Protein AF-A0A955WCA2-F1 (afdb_monomer)

Nearest PDB structures (foldseek):
  5ccx-assembly1_A-2  TM=3.805E-01  e=1.964E+00  Homo sapiens
  3qb8-assembly2_B  TM=2.287E-01  e=2.511E+00  Paramecium bursaria Chlorella virus 1

Foldseek 3Di:
DKDKDAAPLDPQVRQLLVLLQVQLLVCLVPQQACLNDPVSVVVSSQVSLQVQVCVVPNNVPTDGWDADPQWTWDDHPRAIATFGEDEEEDADLVCCLPVVQVQQVVRQVPTDDDPRHWRKYKYKYWYFDDDDPVSNVVSQVVHPFNIKIWDFDDPPNPSSSNNNGPRTRTIMMTMHTDDDD

Sequence (181 aa):
MHGLRCSPEIPGFTRLLDEWVVGLTRYHQEPAGVFADASLFERSFVEATTRVRAFAWGAGEVQPTQVLDQRTTFELQGYDYSVALRRLTVSSAAALATEGEACMLEAAQATVDAPEHLRVGVVLVSVRAPGVARDYRDQTRQLASTGAAWSFPSAEEGPEYGYSGEGYLGGILLARRLLPT

Mean predicted aligned error: 4.41 Å

Secondary structure (DSSP, 8-state):
-EEEEE-TTSTTHHHHHHHHHHHGGGGTT-TT-TTT-HHHHHHHHHHHHHHHHHHHH-TTT-PPP--BTTEEEEEETTEEEEEEEEEEEESSHHHHHHHHHHHHHHHHHTS---TT-EEEEEEEEEEESSS-HHHHHHHHHHS--SEEEEE---TTS-GGGGGG-TTEEEEEEEEEEPPP-

Solvent-accessible surface area (backbone atoms only — not comparable to full-atom values): 9502 Å² total; per-residue (Å²): 83,75,51,74,48,67,38,88,89,46,72,58,46,58,58,36,44,50,39,32,60,65,51,47,67,77,36,27,79,40,88,54,8,38,43,63,33,68,68,49,38,53,48,47,50,36,50,15,49,33,50,52,37,19,71,76,70,37,69,92,75,52,73,75,57,61,75,57,95,51,28,35,66,51,65,41,92,93,40,48,33,18,30,9,53,40,76,46,78,35,63,45,45,68,49,44,62,58,54,48,54,55,48,24,52,56,15,24,68,64,21,65,93,51,88,91,37,48,32,27,3,32,29,47,32,23,31,33,55,75,76,59,68,66,53,44,51,56,42,61,72,68,48,94,54,39,26,37,24,38,41,24,71,52,91,84,61,54,79,70,53,36,23,28,20,90,67,35,50,19,34,34,44,40,28,23,67,60,76,88,128

Radius of gyration: 15.43 Å; Cα contacts (8 Å, |Δi|>4): 392; chains: 1; bounding box: 38×38×38 Å

pLDDT: mean 89.68, std 9.13, range [50.94, 98.44]

Structure (mmCIF, N/CA/C/O backbone):
data_AF-A0A955WCA2-F1
#
_entry.id   AF-A0A955WCA2-F1
#
loop_
_atom_site.group_PDB
_atom_site.id
_atom_site.type_symbol
_atom_site.label_atom_id
_atom_site.label_alt_id
_atom_site.label_comp_id
_atom_site.label_asym_id
_atom_site.label_entity_id
_atom_site.label_seq_id
_atom_site.pdbx_PDB_ins_code
_atom_site.Cartn_x
_atom_site.Cartn_y
_atom_site.Cartn_z
_atom_site.occupancy
_atom_site.B_iso_or_equiv
_atom_site.auth_seq_id
_atom_site.auth_comp_id
_atom_site.auth_asym_id
_atom_site.auth_atom_id
_atom_site.pdbx_PDB_model_num
ATOM 1 N N . MET A 1 1 ? 16.079 -4.458 -3.126 1.00 85.81 1 MET A N 1
ATOM 2 C CA . MET A 1 1 ? 16.045 -3.192 -2.335 1.00 85.81 1 MET A CA 1
ATOM 3 C C . MET A 1 1 ? 14.710 -3.047 -1.618 1.00 85.81 1 MET A C 1
ATOM 5 O O . MET A 1 1 ? 13.695 -2.767 -2.248 1.00 85.81 1 MET A O 1
ATOM 9 N N . HIS A 1 2 ? 14.739 -3.143 -0.291 1.00 90.62 2 HIS A N 1
ATOM 10 C CA . HIS A 1 2 ? 13.570 -2.945 0.566 1.00 90.62 2 HIS A CA 1
ATOM 11 C C . HIS A 1 2 ? 13.745 -1.731 1.472 1.00 90.62 2 HIS A C 1
ATOM 13 O O . HIS A 1 2 ? 14.867 -1.273 1.712 1.00 90.62 2 HIS A O 1
ATOM 19 N N . GLY A 1 3 ? 12.643 -1.210 1.989 1.00 91.38 3 GLY A N 1
ATOM 20 C CA . GLY A 1 3 ? 12.691 -0.261 3.087 1.00 91.38 3 GLY A CA 1
ATOM 21 C C . GLY A 1 3 ? 11.314 0.185 3.533 1.00 91.38 3 GLY A C 1
ATOM 22 O O . GLY A 1 3 ? 10.312 -0.042 2.858 1.00 91.38 3 GLY A O 1
ATOM 23 N N . LEU A 1 4 ? 11.293 0.811 4.702 1.00 94.38 4 LEU A N 1
ATOM 24 C CA . LEU A 1 4 ? 10.091 1.328 5.329 1.00 94.38 4 LEU A CA 1
ATOM 25 C C . LEU A 1 4 ? 10.384 2.655 6.027 1.00 94.38 4 LEU A C 1
ATOM 27 O O . LEU A 1 4 ? 11.524 2.958 6.385 1.00 94.38 4 LEU A O 1
ATOM 31 N N . ARG A 1 5 ? 9.335 3.447 6.212 1.00 93.06 5 ARG A N 1
ATOM 32 C CA . ARG A 1 5 ? 9.310 4.700 6.964 1.00 93.06 5 ARG A CA 1
ATOM 33 C C . ARG A 1 5 ? 7.963 4.791 7.661 1.00 93.06 5 ARG A C 1
ATOM 35 O O . ARG A 1 5 ? 6.940 4.641 7.006 1.00 93.06 5 ARG A O 1
ATOM 42 N N . CYS A 1 6 ? 7.945 5.082 8.954 1.00 85.44 6 CYS A N 1
ATOM 43 C CA . CYS A 1 6 ? 6.702 5.310 9.690 1.00 85.44 6 CYS A CA 1
ATOM 44 C C . CYS A 1 6 ? 6.783 6.577 10.528 1.00 85.44 6 CYS A C 1
ATOM 46 O O . CYS A 1 6 ? 7.850 6.935 11.023 1.00 85.44 6 CYS A O 1
ATOM 48 N N . SER A 1 7 ? 5.636 7.229 10.676 1.00 83.00 7 SER A N 1
ATOM 49 C CA . SER A 1 7 ? 5.388 8.296 11.635 1.00 83.00 7 SER A CA 1
ATOM 50 C C . SER A 1 7 ? 4.770 7.703 12.907 1.00 83.00 7 SER A C 1
ATOM 52 O O . SER A 1 7 ? 3.976 6.762 12.806 1.00 83.00 7 SER A O 1
ATOM 54 N N . PRO A 1 8 ? 5.055 8.263 14.098 1.00 82.62 8 PRO A N 1
ATOM 55 C CA . PRO A 1 8 ? 4.326 7.918 15.322 1.00 82.62 8 PRO A CA 1
ATOM 56 C C . PRO A 1 8 ? 2.813 8.198 15.231 1.00 82.62 8 PRO A C 1
ATOM 58 O O . PRO A 1 8 ? 2.054 7.729 16.072 1.00 82.62 8 PRO A O 1
ATOM 61 N N . GLU A 1 9 ? 2.354 8.924 14.207 1.00 86.25 9 GLU A N 1
ATOM 62 C CA . GLU A 1 9 ? 0.938 9.217 13.967 1.00 86.25 9 GLU A CA 1
ATOM 63 C C . GLU A 1 9 ? 0.079 7.990 13.629 1.00 86.25 9 GLU A C 1
ATOM 65 O O . GLU A 1 9 ? -1.142 8.092 13.712 1.00 86.25 9 GLU A O 1
ATOM 70 N N . ILE A 1 10 ? 0.653 6.843 13.249 1.00 88.06 10 ILE A N 1
ATOM 71 C CA . ILE A 1 10 ? -0.122 5.614 13.011 1.00 88.06 10 ILE A CA 1
ATOM 72 C C . ILE A 1 10 ? 0.438 4.457 13.858 1.00 88.06 10 ILE A C 1
ATOM 74 O O . ILE A 1 10 ? 1.319 3.724 13.396 1.00 88.06 10 ILE A O 1
ATOM 78 N N . PRO A 1 11 ? -0.042 4.280 15.102 1.00 87.56 11 PRO A N 1
ATOM 79 C CA . PRO A 1 11 ? 0.421 3.218 15.996 1.00 87.56 11 PRO A CA 1
ATOM 80 C C . PRO A 1 11 ? 0.313 1.812 15.381 1.00 87.56 11 PRO A C 1
ATOM 82 O O . PRO A 1 11 ? -0.664 1.467 14.731 1.00 87.56 11 PRO A O 1
ATOM 85 N N . GLY A 1 12 ? 1.329 0.967 15.547 1.00 84.38 12 GLY A N 1
ATOM 86 C CA . GLY A 1 12 ? 1.307 -0.413 15.035 1.00 84.38 12 GLY A CA 1
ATOM 87 C C . GLY A 1 12 ? 1.423 -0.578 13.512 1.00 84.38 12 GLY A C 1
ATOM 88 O O . GLY A 1 12 ? 1.741 -1.675 13.049 1.00 84.38 12 GLY A O 1
ATOM 89 N N . PHE A 1 13 ? 1.291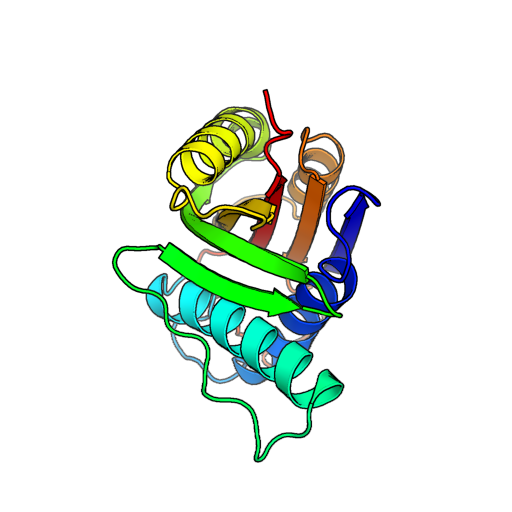 0.492 12.720 1.00 90.19 13 PHE A N 1
ATOM 90 C CA . PHE A 1 13 ? 1.418 0.415 11.259 1.00 90.19 13 PHE A CA 1
ATOM 91 C C . PHE A 1 13 ? 2.836 0.066 10.801 1.00 90.19 13 PHE A C 1
ATOM 93 O O . PHE A 1 13 ? 2.991 -0.589 9.777 1.00 90.19 13 PHE A O 1
ATOM 100 N N . THR A 1 14 ? 3.874 0.406 11.574 1.00 91.31 14 THR A N 1
ATOM 101 C CA . THR A 1 14 ? 5.253 -0.022 11.276 1.00 91.31 14 THR A CA 1
ATOM 102 C C . THR A 1 14 ? 5.364 -1.531 11.127 1.00 91.31 14 THR A C 1
ATOM 104 O O . THR A 1 14 ? 6.012 -2.008 10.199 1.00 91.31 14 THR A O 1
ATOM 107 N N . ARG A 1 15 ? 4.689 -2.288 12.001 1.00 92.25 15 ARG A N 1
ATOM 108 C CA . ARG A 1 15 ? 4.699 -3.750 11.943 1.00 92.25 15 ARG A CA 1
ATOM 109 C C . ARG A 1 15 ? 3.939 -4.271 10.725 1.00 92.25 15 ARG A C 1
ATOM 111 O O . ARG A 1 15 ? 4.383 -5.233 10.113 1.00 92.25 15 ARG A O 1
ATOM 118 N N . LEU A 1 16 ? 2.841 -3.616 10.350 1.00 95.19 16 LEU A N 1
ATOM 119 C CA . LEU A 1 16 ? 2.102 -3.929 9.126 1.00 95.19 16 LEU A CA 1
ATOM 120 C C . LEU A 1 16 ? 2.943 -3.702 7.866 1.00 95.19 16 LEU A C 1
ATOM 122 O O . LEU A 1 16 ? 2.979 -4.557 6.986 1.00 95.19 16 LEU A O 1
ATOM 126 N N . LEU A 1 17 ? 3.639 -2.570 7.792 1.00 95.62 17 LEU A N 1
ATOM 127 C CA . LEU A 1 17 ? 4.505 -2.234 6.666 1.00 95.62 17 LEU A CA 1
ATOM 128 C C . LEU A 1 17 ? 5.666 -3.224 6.515 1.00 95.62 17 LEU A C 1
ATOM 130 O O . LEU A 1 17 ? 5.962 -3.652 5.401 1.00 95.62 17 LEU A O 1
ATOM 134 N N . ASP A 1 18 ? 6.280 -3.617 7.629 1.00 94.75 18 ASP A N 1
ATOM 135 C CA . ASP A 1 18 ? 7.322 -4.646 7.673 1.00 94.75 18 ASP A CA 1
ATOM 136 C C . ASP A 1 18 ? 6.795 -6.018 7.209 1.00 94.75 18 ASP A C 1
ATOM 138 O O . ASP A 1 18 ? 7.346 -6.631 6.294 1.00 94.75 18 ASP A O 1
ATOM 142 N N . GLU A 1 19 ? 5.659 -6.464 7.756 1.00 95.50 19 GLU A N 1
ATOM 143 C CA . GLU A 1 19 ? 5.036 -7.743 7.391 1.00 95.50 19 GLU A CA 1
ATOM 144 C C . GLU A 1 19 ? 4.541 -7.799 5.946 1.00 95.50 19 GLU A C 1
ATOM 146 O O . GLU A 1 19 ? 4.485 -8.883 5.352 1.00 95.50 19 GLU A O 1
ATOM 151 N N . TRP A 1 20 ? 4.183 -6.657 5.359 1.00 96.00 20 TRP A N 1
ATOM 152 C CA . TRP A 1 20 ? 3.902 -6.581 3.933 1.00 96.00 20 TRP A CA 1
ATOM 153 C C . TRP A 1 20 ? 5.169 -6.863 3.126 1.00 96.00 20 TRP A C 1
ATOM 155 O O . TRP A 1 20 ? 5.154 -7.793 2.325 1.00 96.00 20 TRP A O 1
ATOM 165 N N . VAL A 1 21 ? 6.275 -6.151 3.390 1.00 94.06 21 VAL A N 1
ATOM 166 C CA . VAL A 1 21 ? 7.551 -6.338 2.673 1.00 94.06 21 VAL A CA 1
ATOM 167 C C . VAL A 1 21 ? 8.053 -7.778 2.784 1.00 94.06 21 VAL A C 1
ATOM 169 O O . VAL A 1 21 ? 8.347 -8.400 1.764 1.00 94.06 21 VAL A O 1
ATOM 172 N N . VAL A 1 22 ? 8.129 -8.321 4.002 1.00 91.38 22 VAL A N 1
ATOM 173 C CA . VAL A 1 22 ? 8.628 -9.687 4.249 1.00 91.38 22 VAL A CA 1
ATOM 174 C C . VAL A 1 22 ? 7.707 -10.735 3.618 1.00 91.38 22 VAL A C 1
ATOM 176 O O . VAL A 1 22 ? 8.173 -11.733 3.060 1.00 91.38 22 VAL A O 1
ATOM 179 N N . GLY A 1 23 ? 6.395 -10.489 3.651 1.00 91.38 23 GLY A N 1
ATOM 180 C CA . GLY A 1 23 ? 5.381 -11.375 3.089 1.00 91.38 23 GLY A CA 1
ATOM 181 C C . GLY A 1 23 ? 5.460 -11.561 1.575 1.00 91.38 23 GLY A C 1
ATOM 182 O O . GLY A 1 23 ? 5.006 -12.595 1.089 1.00 91.38 23 GLY A O 1
ATOM 183 N N . LEU A 1 24 ? 6.065 -10.622 0.836 1.00 91.50 24 LEU A N 1
ATOM 184 C CA . LEU A 1 24 ? 6.155 -10.688 -0.630 1.00 91.5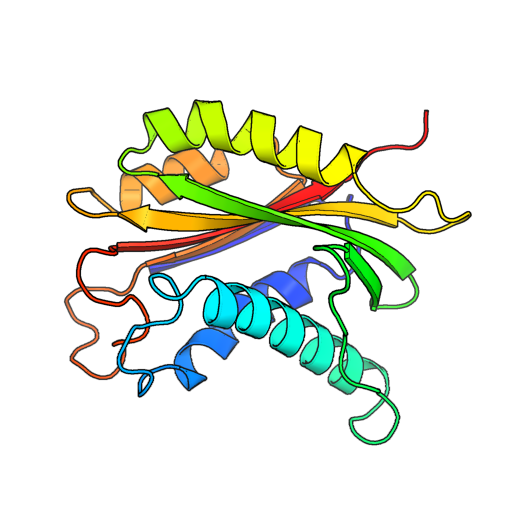0 24 LEU A CA 1
ATOM 185 C C . LEU A 1 24 ? 6.915 -11.919 -1.139 1.00 91.50 24 LEU A C 1
ATOM 187 O O . LEU A 1 24 ? 6.606 -12.428 -2.213 1.00 91.50 24 LEU A O 1
ATOM 191 N N . THR A 1 25 ? 7.855 -12.442 -0.348 1.00 87.44 25 THR A N 1
ATOM 192 C CA . THR A 1 25 ? 8.629 -13.659 -0.670 1.00 87.44 25 THR A CA 1
ATOM 193 C C . THR A 1 25 ? 7.747 -14.891 -0.904 1.00 87.44 25 THR A C 1
ATOM 195 O O . THR A 1 25 ? 8.121 -15.815 -1.628 1.00 87.44 25 THR A O 1
ATOM 198 N N . ARG A 1 26 ? 6.529 -14.901 -0.350 1.00 88.31 26 ARG A N 1
ATOM 199 C CA . ARG A 1 26 ? 5.553 -15.981 -0.548 1.00 88.31 26 ARG A CA 1
ATOM 200 C C . ARG A 1 26 ? 4.982 -16.015 -1.963 1.00 88.31 26 ARG A C 1
ATOM 202 O O . ARG A 1 26 ? 4.527 -17.068 -2.390 1.00 88.31 2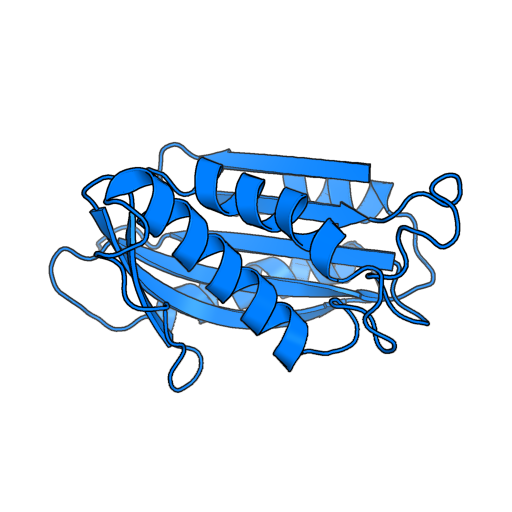6 ARG A O 1
ATOM 209 N N . TYR A 1 27 ? 5.053 -14.902 -2.690 1.00 88.94 27 TYR A N 1
ATOM 210 C CA . TYR A 1 27 ? 4.532 -14.772 -4.049 1.00 88.94 27 TYR A CA 1
ATOM 211 C C . TYR A 1 27 ? 5.599 -14.990 -5.127 1.00 88.94 27 TYR A C 1
ATOM 213 O O . TYR A 1 27 ? 5.370 -14.655 -6.284 1.00 88.94 27 TYR A O 1
ATOM 221 N N . HIS A 1 28 ? 6.767 -15.550 -4.789 1.00 84.56 28 HIS A N 1
ATOM 222 C CA . HIS A 1 28 ? 7.826 -15.781 -5.780 1.00 84.56 28 HIS A CA 1
ATOM 223 C C . HIS A 1 28 ? 7.413 -16.711 -6.932 1.00 84.56 28 HIS A C 1
ATOM 225 O O . HIS A 1 28 ? 8.011 -16.651 -8.001 1.00 84.56 28 HIS A O 1
ATOM 231 N N . GLN A 1 29 ? 6.406 -17.565 -6.717 1.00 84.00 29 GLN A N 1
ATOM 232 C CA . GLN A 1 29 ? 5.893 -18.507 -7.720 1.00 84.00 29 GLN A CA 1
ATOM 233 C C . GLN A 1 29 ? 4.707 -17.958 -8.515 1.00 84.00 29 GLN A C 1
ATOM 235 O O . GLN A 1 29 ? 4.225 -18.637 -9.419 1.00 84.00 29 GLN A O 1
ATOM 240 N N . GLU A 1 30 ? 4.207 -16.769 -8.176 1.00 89.31 30 GLU A N 1
ATOM 241 C CA . GLU A 1 30 ? 3.031 -16.203 -8.831 1.00 89.31 30 GLU A CA 1
ATOM 242 C C . GLU A 1 30 ? 3.390 -15.771 -10.257 1.00 89.31 30 GLU A C 1
ATOM 244 O O . GLU A 1 30 ? 4.189 -14.845 -10.416 1.00 89.31 30 GLU A O 1
ATOM 249 N N . PRO A 1 31 ? 2.806 -16.383 -11.307 1.00 84.31 31 PRO A N 1
ATOM 250 C CA . PRO A 1 31 ? 3.267 -16.182 -12.683 1.00 84.31 31 PRO A CA 1
ATOM 251 C C . PRO A 1 31 ? 3.180 -14.732 -13.159 1.00 84.31 31 PRO A C 1
ATOM 253 O O . PRO A 1 31 ? 4.013 -14.279 -13.939 1.00 84.31 31 PRO A O 1
ATOM 256 N N . ALA A 1 32 ? 2.160 -14.006 -12.697 1.00 86.38 32 ALA A N 1
ATOM 257 C CA . ALA A 1 32 ? 1.968 -12.604 -13.041 1.00 86.38 32 ALA A CA 1
ATOM 258 C C . ALA A 1 32 ? 2.853 -11.666 -12.207 1.00 86.38 32 ALA A C 1
ATOM 260 O O . ALA A 1 32 ? 3.147 -10.565 -12.656 1.00 86.38 32 ALA A O 1
ATOM 261 N N . GLY A 1 33 ? 3.280 -12.084 -11.013 1.00 90.38 33 GLY A N 1
ATOM 262 C CA . GLY A 1 33 ? 3.865 -11.209 -10.002 1.00 90.38 33 GLY A CA 1
ATOM 263 C C . GLY A 1 33 ? 2.836 -10.315 -9.291 1.00 90.38 33 GLY A C 1
ATOM 264 O O . GLY A 1 33 ? 1.854 -9.843 -9.867 1.00 90.38 33 GLY A O 1
ATOM 265 N N . VAL A 1 34 ? 3.089 -10.045 -8.009 1.00 93.94 34 VAL A N 1
ATOM 266 C CA . VAL A 1 34 ? 2.227 -9.264 -7.109 1.00 93.94 34 VAL A CA 1
ATOM 267 C C . VAL A 1 34 ? 2.020 -7.820 -7.562 1.00 93.94 34 VAL A C 1
ATOM 269 O O . VAL A 1 34 ? 0.954 -7.274 -7.321 1.00 93.94 34 VAL A O 1
ATOM 272 N N . PHE A 1 35 ? 2.993 -7.181 -8.221 1.00 93.88 35 PHE A N 1
ATOM 273 C CA . PHE A 1 35 ? 2.847 -5.774 -8.624 1.00 93.88 35 PHE A CA 1
ATOM 274 C C . PHE A 1 35 ? 2.146 -5.600 -9.973 1.00 93.88 35 PHE A C 1
ATOM 276 O O . PHE A 1 35 ? 1.599 -4.522 -10.229 1.00 93.88 35 PHE A O 1
ATOM 283 N N . ALA A 1 36 ? 2.133 -6.633 -10.817 1.00 91.81 36 ALA A N 1
ATOM 284 C CA . ALA A 1 36 ? 1.393 -6.617 -12.074 1.00 91.81 36 ALA A CA 1
ATOM 285 C C . ALA A 1 36 ? -0.085 -6.990 -11.881 1.00 91.81 36 ALA A C 1
ATOM 287 O O . ALA A 1 36 ? -0.951 -6.423 -12.549 1.00 91.81 36 ALA A O 1
ATOM 288 N N . ASP A 1 37 ? -0.386 -7.905 -10.953 1.00 93.38 37 ASP A N 1
ATOM 289 C CA . ASP A 1 37 ? -1.754 -8.306 -10.624 1.00 93.38 37 ASP A CA 1
ATOM 290 C C . ASP A 1 37 ? -2.331 -7.442 -9.490 1.00 93.38 37 ASP A C 1
ATOM 292 O O . ASP A 1 37 ? -1.984 -7.566 -8.315 1.00 93.38 37 ASP A O 1
ATOM 296 N N . ALA A 1 38 ? -3.278 -6.575 -9.846 1.00 90.81 38 ALA A N 1
ATOM 297 C CA . ALA A 1 38 ? -3.914 -5.648 -8.917 1.00 90.81 38 ALA A CA 1
ATOM 298 C C . ALA A 1 38 ? -4.685 -6.343 -7.776 1.00 90.81 38 ALA A C 1
ATOM 300 O O . ALA A 1 38 ? -4.751 -5.814 -6.664 1.00 90.81 38 ALA A O 1
ATOM 301 N N . SER A 1 39 ? -5.271 -7.511 -8.039 1.00 92.44 39 SER A N 1
ATOM 302 C CA . SER A 1 39 ? -5.993 -8.299 -7.038 1.00 92.44 39 SER A CA 1
ATOM 303 C C . SER A 1 39 ? -5.025 -8.990 -6.083 1.00 92.44 39 SER A C 1
ATOM 305 O O . SER A 1 39 ? -5.269 -9.035 -4.875 1.00 92.44 39 SER A O 1
ATOM 307 N N . LEU A 1 40 ? -3.901 -9.480 -6.604 1.00 93.62 40 LEU A N 1
ATOM 308 C CA . LEU A 1 40 ? -2.847 -10.080 -5.795 1.00 93.62 40 LEU A CA 1
ATOM 309 C C . LEU A 1 40 ? -2.135 -9.037 -4.923 1.00 93.62 40 LEU A C 1
ATOM 311 O O . LEU A 1 40 ? -1.864 -9.305 -3.753 1.00 93.62 40 LEU A O 1
ATOM 315 N N . PHE A 1 41 ? -1.905 -7.824 -5.436 1.00 94.06 41 PHE A N 1
ATOM 316 C CA . PHE A 1 41 ? -1.349 -6.730 -4.637 1.00 94.06 41 PHE A CA 1
ATOM 317 C C . PHE A 1 41 ? -2.261 -6.398 -3.449 1.00 94.06 41 PHE A C 1
ATOM 319 O O . PHE A 1 41 ? -1.807 -6.352 -2.304 1.00 94.06 41 PHE A O 1
ATOM 326 N N . GLU A 1 42 ? -3.565 -6.247 -3.680 1.00 95.00 42 GLU A N 1
ATOM 327 C CA . GLU A 1 42 ? -4.516 -6.028 -2.588 1.00 95.00 42 GLU A CA 1
ATOM 328 C C . GLU A 1 42 ? -4.521 -7.188 -1.586 1.00 95.00 42 GLU A C 1
ATOM 330 O O . GLU A 1 42 ? -4.449 -6.963 -0.375 1.00 95.00 42 GLU A O 1
ATOM 335 N N . ARG A 1 43 ? -4.519 -8.432 -2.078 1.00 94.25 43 ARG A N 1
ATOM 336 C CA . ARG A 1 43 ? -4.432 -9.620 -1.224 1.00 94.25 43 ARG A CA 1
ATOM 337 C C . ARG A 1 43 ? -3.166 -9.613 -0.365 1.00 94.25 43 ARG A C 1
ATOM 339 O O . ARG A 1 43 ? -3.256 -9.911 0.823 1.00 94.25 43 ARG A O 1
ATOM 346 N N . SER A 1 44 ? -2.021 -9.204 -0.911 1.00 95.00 44 SER A N 1
ATOM 347 C CA . SER A 1 44 ? -0.762 -9.128 -0.157 1.00 95.00 44 SER A CA 1
ATOM 348 C C . SER A 1 44 ? -0.854 -8.195 1.055 1.00 95.00 44 SER A C 1
ATOM 350 O O . SER A 1 44 ? -0.328 -8.509 2.126 1.00 95.00 44 SER A O 1
ATOM 352 N N . PHE A 1 45 ? -1.572 -7.076 0.918 1.00 96.12 45 PHE A N 1
ATOM 353 C CA . PHE A 1 45 ? -1.845 -6.156 2.020 1.00 96.12 45 PHE A CA 1
ATOM 354 C C . PHE A 1 45 ? -2.777 -6.788 3.060 1.00 96.12 45 PHE A C 1
ATOM 356 O O . PHE A 1 45 ? -2.497 -6.751 4.257 1.00 96.12 45 PHE A O 1
ATOM 363 N N . VAL A 1 46 ? -3.865 -7.412 2.608 1.00 95.44 46 VAL A N 1
ATOM 364 C CA . VAL A 1 46 ? -4.840 -8.086 3.479 1.00 95.44 46 VAL A CA 1
ATOM 365 C C . VAL A 1 46 ? -4.196 -9.204 4.300 1.00 95.44 46 VAL A C 1
ATOM 367 O O . VAL A 1 46 ? -4.444 -9.326 5.505 1.00 95.44 46 VAL A O 1
ATOM 370 N N . GLU A 1 47 ? -3.339 -10.006 3.674 1.00 94.94 47 GLU A N 1
ATOM 371 C CA . GLU A 1 47 ? -2.612 -11.069 4.359 1.00 94.94 47 GLU A CA 1
ATOM 372 C C . GLU A 1 47 ? -1.613 -10.515 5.379 1.00 94.94 47 GLU A C 1
ATOM 374 O O . GLU A 1 47 ? -1.511 -11.064 6.476 1.00 94.94 47 GLU A O 1
ATOM 379 N N . ALA A 1 48 ? -0.907 -9.424 5.062 1.00 95.38 48 ALA A N 1
ATOM 380 C CA . ALA A 1 48 ? -0.023 -8.756 6.017 1.00 95.38 48 ALA A CA 1
ATOM 381 C C . ALA A 1 48 ? -0.798 -8.280 7.253 1.00 95.38 48 ALA A C 1
ATOM 383 O O . ALA A 1 48 ? -0.410 -8.594 8.379 1.00 95.38 48 ALA A O 1
ATOM 384 N N . THR A 1 49 ? -1.948 -7.630 7.055 1.00 94.75 49 THR A N 1
ATOM 385 C CA . THR A 1 49 ? -2.843 -7.218 8.149 1.00 94.75 49 THR A CA 1
ATOM 386 C C . THR A 1 49 ? -3.290 -8.408 8.987 1.00 94.75 49 THR A C 1
ATOM 388 O O . THR A 1 49 ? -3.203 -8.373 10.214 1.00 94.75 49 THR A O 1
ATOM 391 N N . THR A 1 50 ? -3.715 -9.492 8.339 1.00 93.06 50 THR A N 1
ATOM 392 C CA . THR A 1 50 ? -4.159 -10.708 9.032 1.00 93.06 50 THR A CA 1
ATOM 393 C C . THR A 1 50 ? -3.030 -11.318 9.869 1.00 93.06 50 THR A C 1
ATOM 395 O O . THR A 1 50 ? -3.264 -11.701 11.013 1.00 93.06 50 THR A O 1
ATOM 398 N N . ARG A 1 51 ? -1.792 -11.351 9.355 1.00 91.94 51 ARG A N 1
ATOM 399 C CA . ARG A 1 51 ? -0.623 -11.863 10.093 1.00 91.94 51 ARG A CA 1
ATOM 400 C C . ARG A 1 51 ? -0.279 -11.021 11.315 1.00 91.94 51 ARG A C 1
ATOM 402 O O . ARG A 1 51 ? -0.039 -11.588 12.377 1.00 91.94 51 ARG A O 1
ATOM 409 N N . VAL A 1 52 ? -0.272 -9.692 11.190 1.00 92.69 52 VAL A N 1
ATOM 410 C CA . VAL A 1 52 ? 0.007 -8.816 12.341 1.00 92.69 52 VAL A CA 1
ATOM 411 C C . VAL A 1 52 ? -1.030 -9.024 13.437 1.00 92.69 52 VAL A C 1
ATOM 413 O O . VAL A 1 52 ? -0.673 -9.154 14.607 1.00 92.69 52 VAL A O 1
ATOM 416 N N . ARG A 1 53 ? -2.306 -9.124 13.059 1.00 91.88 53 ARG A N 1
ATOM 417 C CA . ARG A 1 53 ? -3.396 -9.389 14.001 1.00 91.88 53 ARG A CA 1
ATOM 418 C C . ARG A 1 53 ? -3.260 -10.759 14.655 1.00 91.88 53 ARG A C 1
ATOM 420 O O . ARG A 1 53 ? -3.341 -10.859 15.873 1.00 91.88 53 ARG A O 1
ATOM 427 N N . ALA A 1 54 ? -2.983 -11.800 13.870 1.00 89.38 54 ALA A N 1
ATOM 428 C CA . ALA A 1 54 ? -2.762 -13.152 14.381 1.00 89.38 54 ALA A CA 1
ATOM 429 C C . ALA A 1 54 ? -1.569 -13.230 15.346 1.00 89.38 54 ALA A C 1
ATOM 431 O O . ALA A 1 54 ? -1.596 -14.019 16.285 1.00 89.38 54 ALA A O 1
ATOM 432 N N . PHE A 1 55 ? -0.536 -12.408 15.150 1.00 86.56 55 PHE A N 1
ATOM 433 C CA . PHE A 1 55 ? 0.576 -12.305 16.093 1.00 86.56 55 PHE A CA 1
ATOM 434 C C . PHE A 1 55 ? 0.162 -11.648 17.421 1.00 86.56 55 PHE A C 1
ATOM 436 O O . PHE A 1 55 ? 0.654 -12.052 18.469 1.00 86.56 55 PHE A O 1
ATOM 443 N N . ALA A 1 56 ? -0.738 -10.661 17.390 1.00 82.94 56 ALA A N 1
ATOM 444 C CA . ALA A 1 56 ? -1.201 -9.958 18.587 1.00 82.94 56 ALA A CA 1
ATOM 445 C C . ALA A 1 56 ? -2.221 -10.762 19.421 1.00 82.94 56 ALA A C 1
ATOM 447 O O . ALA A 1 56 ? -2.168 -10.696 20.646 1.00 82.94 56 ALA A O 1
ATOM 448 N N . TRP A 1 57 ? -3.107 -11.529 18.775 1.00 78.75 57 TRP A N 1
ATOM 449 C CA . TRP A 1 57 ? -4.235 -12.221 19.429 1.00 78.75 57 TRP A CA 1
ATOM 450 C C . TRP A 1 57 ? -4.163 -13.755 19.378 1.00 78.75 57 TRP A C 1
ATOM 452 O O . TRP A 1 57 ? -4.927 -14.437 20.045 1.00 78.75 57 TRP A O 1
ATOM 462 N N . GLY A 1 58 ? -3.245 -14.328 18.598 1.00 76.50 58 GLY A N 1
ATOM 463 C CA . GLY A 1 58 ? -3.194 -15.765 18.325 1.00 76.50 58 GLY A CA 1
ATOM 464 C C . GLY A 1 58 ? -3.971 -16.156 17.060 1.00 76.50 58 GLY A C 1
ATOM 465 O O . GLY A 1 58 ? -5.055 -15.656 16.767 1.00 76.50 58 GLY A O 1
ATOM 466 N N . ALA A 1 59 ? -3.410 -17.082 16.276 1.00 72.06 59 ALA A N 1
ATOM 467 C CA . ALA A 1 59 ? -3.897 -17.400 14.927 1.00 72.06 59 ALA A CA 1
ATOM 468 C C . ALA A 1 59 ? -5.314 -18.008 14.866 1.00 72.06 59 ALA A C 1
ATOM 470 O O . ALA A 1 59 ? -5.964 -17.907 13.831 1.00 72.06 59 ALA A O 1
ATOM 471 N N . GLY A 1 60 ? -5.793 -18.632 15.948 1.00 71.94 60 GLY A N 1
ATOM 472 C CA . GLY A 1 60 ? -7.136 -19.225 16.013 1.00 71.94 60 GLY A CA 1
ATOM 473 C C . GLY A 1 60 ? -8.259 -18.226 16.308 1.00 71.94 60 GLY A C 1
ATOM 474 O O . GLY A 1 60 ? -9.426 -18.561 16.127 1.00 71.94 60 GLY A O 1
ATOM 475 N N . GLU A 1 61 ? -7.918 -17.013 16.748 1.00 75.25 61 GLU A N 1
ATOM 476 C CA . GLU A 1 61 ? -8.884 -16.008 17.216 1.00 75.25 61 GLU A CA 1
ATOM 477 C C . GLU A 1 61 ? -9.169 -14.928 16.163 1.00 75.25 61 GLU A C 1
ATOM 479 O O . GLU A 1 61 ? -10.120 -14.155 16.281 1.00 75.25 61 GLU A O 1
ATOM 484 N N . VAL A 1 62 ? -8.371 -14.885 15.093 1.00 83.94 62 VAL A N 1
ATOM 485 C CA . VAL A 1 62 ? -8.412 -13.813 14.097 1.00 83.94 62 VAL A CA 1
ATOM 486 C C . VAL A 1 62 ? -9.073 -14.288 12.813 1.00 83.94 62 VAL A C 1
ATOM 488 O O . VAL A 1 62 ? -8.531 -15.102 12.068 1.00 83.94 62 VAL A O 1
ATOM 491 N N . GLN A 1 63 ? -10.231 -13.704 12.507 1.00 85.06 63 GLN A N 1
ATOM 492 C CA . GLN A 1 63 ? -10.821 -13.818 11.176 1.00 85.06 63 GLN A CA 1
ATOM 493 C C . GLN A 1 63 ? -9.974 -13.052 10.146 1.00 85.06 63 GLN A C 1
ATOM 495 O O . GLN A 1 63 ? -9.496 -11.949 10.464 1.00 85.06 63 GLN A O 1
ATOM 500 N N . PRO A 1 64 ? -9.815 -13.588 8.918 1.00 86.56 64 PRO A N 1
ATOM 501 C CA . PRO A 1 64 ? -9.129 -12.890 7.839 1.00 86.56 64 PRO A CA 1
ATOM 502 C C . PRO A 1 64 ? -9.701 -11.491 7.623 1.00 86.56 64 PRO A C 1
ATOM 504 O O . PRO A 1 64 ? -10.918 -11.302 7.616 1.00 86.56 64 PRO A O 1
ATOM 507 N N . THR A 1 65 ? -8.821 -10.510 7.435 1.00 88.50 65 THR A N 1
ATOM 508 C CA . THR A 1 65 ? -9.243 -9.157 7.064 1.00 88.50 65 THR A CA 1
ATOM 509 C C . THR A 1 65 ? -9.949 -9.201 5.703 1.00 88.50 65 THR A C 1
ATOM 511 O O . THR A 1 65 ? -9.528 -9.929 4.806 1.00 88.50 65 THR A O 1
ATOM 514 N N . GLN A 1 66 ? -11.033 -8.443 5.537 1.00 89.25 66 GLN A N 1
ATOM 515 C CA . GLN A 1 66 ? -11.816 -8.418 4.300 1.00 89.25 66 GLN A CA 1
ATOM 516 C C . GLN A 1 66 ? -11.897 -7.000 3.749 1.00 89.25 66 GLN A C 1
ATOM 518 O O . GLN A 1 66 ? -12.209 -6.065 4.480 1.00 89.25 66 GLN A O 1
ATOM 523 N N . VAL A 1 67 ? -11.652 -6.858 2.447 1.00 90.81 67 VAL A N 1
ATOM 524 C CA . VAL A 1 67 ? -11.834 -5.595 1.729 1.00 90.81 67 VAL A CA 1
ATOM 525 C C . VAL A 1 67 ? -13.166 -5.649 0.986 1.00 90.81 67 VAL A C 1
ATOM 527 O O . VAL A 1 67 ? -13.376 -6.519 0.143 1.00 90.81 67 VAL A O 1
ATOM 530 N N . LEU A 1 68 ? -14.058 -4.712 1.298 1.00 88.62 68 LEU A N 1
ATOM 531 C CA . LEU A 1 68 ? -15.342 -4.508 0.632 1.00 88.62 68 LEU A CA 1
ATOM 532 C C . LEU A 1 68 ? -15.349 -3.113 0.013 1.00 88.62 68 LEU A C 1
ATOM 534 O O . LEU A 1 68 ? -15.127 -2.127 0.711 1.00 88.62 68 LEU A O 1
ATOM 538 N N . ASP A 1 69 ? -15.584 -3.018 -1.296 1.00 90.56 69 ASP A N 1
ATOM 539 C CA . ASP A 1 69 ? -15.588 -1.747 -2.032 1.00 90.56 69 ASP A CA 1
ATOM 540 C C . ASP A 1 69 ? -14.356 -0.878 -1.727 1.00 90.56 69 ASP A C 1
ATOM 542 O O . ASP A 1 69 ? -14.475 0.309 -1.408 1.00 90.56 69 ASP A O 1
ATOM 546 N N . GLN A 1 70 ? -13.171 -1.502 -1.768 1.00 93.88 70 GLN A N 1
ATOM 547 C CA . GLN A 1 70 ? -11.873 -0.886 -1.461 1.00 93.88 70 GLN A CA 1
ATOM 548 C C . GLN A 1 70 ? -11.762 -0.332 -0.033 1.00 93.88 70 GLN A C 1
ATOM 550 O O . GLN A 1 70 ? -10.927 0.523 0.248 1.00 93.88 70 GLN A O 1
ATOM 555 N N . ARG A 1 71 ? -12.596 -0.796 0.895 1.00 95.00 71 ARG A N 1
ATOM 556 C CA . ARG A 1 71 ? -12.598 -0.368 2.292 1.00 95.00 71 ARG A CA 1
ATOM 557 C C . ARG A 1 71 ? -12.490 -1.576 3.204 1.00 95.00 71 ARG A C 1
ATOM 559 O O . ARG A 1 71 ? -12.992 -2.651 2.899 1.00 95.00 71 ARG A O 1
ATOM 566 N N . THR A 1 72 ? -11.822 -1.402 4.331 1.00 94.62 72 THR A N 1
ATOM 567 C CA . THR A 1 72 ? -11.703 -2.427 5.367 1.00 94.62 72 THR A CA 1
ATOM 568 C C . THR A 1 72 ? -11.606 -1.756 6.723 1.00 94.62 72 THR A C 1
ATOM 570 O O . THR A 1 72 ? -11.080 -0.651 6.852 1.00 94.62 72 THR A O 1
ATOM 573 N N . THR A 1 73 ? -12.069 -2.455 7.748 1.00 93.88 73 THR A N 1
ATOM 574 C CA . THR A 1 73 ? -11.796 -2.107 9.140 1.00 93.88 73 THR A CA 1
ATOM 575 C C . THR A 1 73 ? -10.995 -3.217 9.786 1.00 93.88 73 THR A C 1
ATOM 577 O O . THR A 1 73 ? -11.155 -4.388 9.434 1.00 93.88 73 THR A O 1
ATOM 580 N N . PHE A 1 74 ? -10.117 -2.862 10.709 1.00 93.56 74 PHE A N 1
ATOM 581 C CA . PHE A 1 74 ? -9.379 -3.832 11.504 1.00 93.56 74 PHE A CA 1
ATOM 582 C C . PHE A 1 74 ? -8.789 -3.165 12.740 1.00 93.56 74 PHE A C 1
ATOM 584 O O . PHE A 1 74 ? -8.565 -1.960 12.753 1.00 93.56 74 PHE A O 1
ATOM 591 N N . GLU A 1 75 ? 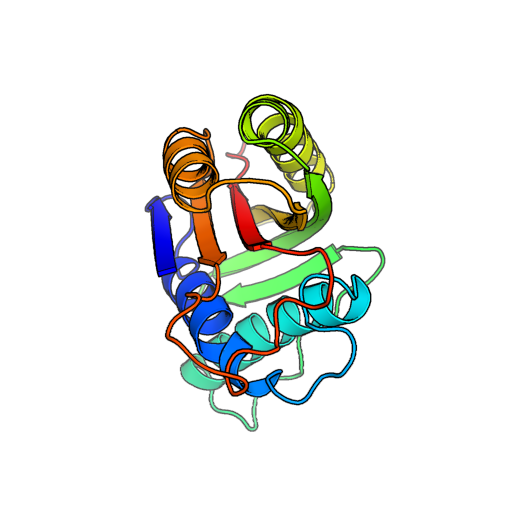-8.481 -3.967 13.747 1.00 91.38 75 GLU A N 1
ATOM 592 C CA . GLU A 1 75 ? -7.729 -3.535 14.919 1.00 91.38 75 GLU A CA 1
ATOM 593 C C . GLU A 1 75 ? -6.238 -3.871 14.730 1.00 91.38 75 GLU A C 1
ATOM 595 O O . GLU A 1 75 ? -5.902 -4.905 14.142 1.00 91.38 75 GLU A O 1
ATOM 600 N N . LEU A 1 76 ? -5.347 -2.986 15.188 1.00 90.62 76 LEU A N 1
ATOM 601 C CA . LEU A 1 76 ? -3.915 -3.254 15.356 1.00 90.62 76 LEU A CA 1
ATOM 602 C C . LEU A 1 76 ? -3.403 -2.659 16.673 1.00 90.62 76 LEU A C 1
ATOM 604 O O . LEU A 1 76 ? -3.418 -1.442 16.855 1.00 90.62 76 LEU A O 1
ATOM 608 N N . GLN A 1 77 ? -2.827 -3.510 17.527 1.00 84.56 77 GLN A N 1
ATOM 609 C CA . GLN A 1 77 ? -2.145 -3.121 18.771 1.00 84.56 77 GLN A CA 1
ATOM 610 C C . GLN A 1 77 ? -2.990 -2.235 19.711 1.00 84.56 77 GLN A C 1
ATOM 612 O O . GLN A 1 77 ? -2.474 -1.296 20.316 1.00 84.56 77 GLN A O 1
ATOM 617 N N . GLY A 1 78 ? -4.280 -2.532 19.841 1.00 86.69 78 GLY A N 1
ATOM 618 C CA . GLY A 1 78 ? -5.246 -1.819 20.673 1.00 86.69 78 GLY A CA 1
ATOM 619 C C . GLY A 1 78 ? -5.899 -0.607 20.006 1.00 86.69 78 GLY A C 1
ATOM 620 O O . GLY A 1 78 ? -6.559 0.158 20.703 1.00 86.69 78 GLY A O 1
ATOM 621 N N . TYR A 1 79 ? -5.713 -0.406 18.697 1.00 90.75 79 TYR A N 1
ATOM 622 C CA . TYR A 1 79 ? -6.310 0.705 17.952 1.00 90.75 79 TYR A CA 1
ATOM 623 C C . TYR A 1 79 ? -7.176 0.197 16.808 1.00 90.75 79 TYR A C 1
ATOM 625 O O . TYR A 1 79 ? -6.712 -0.595 15.984 1.00 90.75 79 TYR A O 1
ATOM 633 N N . ASP A 1 80 ? -8.395 0.717 16.713 1.00 92.56 80 ASP A N 1
ATOM 634 C CA . ASP A 1 80 ? -9.294 0.447 15.598 1.00 92.56 80 ASP A CA 1
ATOM 635 C C . ASP A 1 80 ? -8.995 1.358 14.407 1.00 92.56 80 ASP A C 1
ATOM 637 O O . ASP A 1 80 ? -8.787 2.566 14.540 1.00 92.56 80 ASP A O 1
ATOM 641 N N . TYR A 1 81 ? -8.978 0.767 13.216 1.00 94.31 81 TYR A N 1
ATOM 642 C CA . TYR A 1 81 ? -8.686 1.442 11.961 1.00 94.31 81 TYR A CA 1
ATOM 643 C C . TYR A 1 81 ? -9.862 1.359 11.000 1.00 94.31 81 TYR A C 1
ATOM 645 O O . TYR A 1 81 ? -10.434 0.292 10.772 1.00 94.31 81 TYR A O 1
ATOM 653 N N . SER A 1 82 ? -10.149 2.489 10.356 1.00 95.00 82 SER A N 1
ATOM 654 C CA . SER A 1 82 ? -10.950 2.560 9.134 1.00 95.00 82 SER A CA 1
ATOM 655 C C . SER A 1 82 ? -10.021 2.863 7.971 1.00 95.00 82 SER A C 1
ATOM 657 O O . SER A 1 82 ? -9.442 3.949 7.894 1.00 95.00 82 SER A O 1
ATOM 659 N N . VAL A 1 83 ? -9.880 1.899 7.063 1.00 96.00 83 VAL A N 1
ATOM 660 C CA . VAL A 1 83 ? -8.950 1.974 5.939 1.00 96.00 83 VAL A CA 1
ATOM 661 C C . VAL A 1 83 ? -9.698 1.999 4.620 1.00 96.00 83 VAL A C 1
ATOM 663 O O . VAL A 1 83 ? -10.607 1.206 4.386 1.00 96.00 83 VAL A O 1
ATOM 666 N N . ALA A 1 84 ? -9.281 2.900 3.741 1.00 97.12 84 ALA A N 1
ATOM 667 C CA . ALA A 1 84 ? -9.658 2.891 2.339 1.00 97.12 84 ALA A CA 1
ATOM 668 C C . ALA A 1 84 ? -8.398 2.684 1.506 1.00 97.12 84 ALA A C 1
ATOM 670 O O . ALA A 1 84 ? -7.379 3.345 1.711 1.00 97.12 84 ALA A O 1
ATOM 671 N N . LEU A 1 85 ? -8.477 1.728 0.595 1.00 96.69 85 LEU A N 1
ATOM 672 C CA . LEU A 1 85 ? -7.418 1.347 -0.308 1.00 96.69 85 LEU A CA 1
ATOM 673 C C . LEU A 1 85 ? -7.629 2.046 -1.643 1.00 96.69 85 LEU A C 1
ATOM 675 O O . LEU A 1 85 ? -8.745 2.166 -2.138 1.00 96.69 85 LEU A O 1
ATOM 679 N N . ARG A 1 86 ? -6.534 2.465 -2.257 1.00 97.12 86 ARG A N 1
ATOM 680 C CA . ARG A 1 86 ? -6.486 2.839 -3.663 1.00 97.12 86 ARG A CA 1
ATOM 681 C C . ARG A 1 86 ? -5.296 2.183 -4.322 1.00 97.12 86 ARG A C 1
ATOM 683 O O . ARG A 1 86 ? -4.335 1.775 -3.670 1.00 97.12 86 ARG A O 1
ATOM 690 N N . ARG A 1 87 ? -5.370 2.089 -5.640 1.00 96.38 87 ARG A N 1
ATOM 691 C CA . ARG A 1 87 ? -4.294 1.562 -6.471 1.00 96.38 87 ARG A CA 1
ATOM 692 C C . ARG A 1 87 ? -3.793 2.676 -7.367 1.00 96.38 87 ARG A C 1
ATOM 694 O O . ARG A 1 87 ? -4.579 3.488 -7.849 1.00 96.38 87 ARG A O 1
ATOM 701 N N . LEU A 1 88 ? -2.490 2.698 -7.585 1.00 97.81 88 LEU A N 1
ATOM 702 C CA . LEU A 1 88 ? -1.836 3.650 -8.466 1.00 97.81 88 LEU A CA 1
ATOM 703 C C . LEU A 1 88 ? -0.786 2.902 -9.284 1.00 97.81 88 LEU A C 1
ATOM 705 O O . LEU A 1 88 ? -0.117 2.010 -8.776 1.00 97.81 88 LEU A O 1
ATOM 709 N N . THR A 1 89 ? -0.639 3.234 -10.559 1.00 97.50 89 THR A N 1
ATOM 710 C CA . THR A 1 89 ? 0.467 2.725 -11.376 1.00 97.50 89 THR A CA 1
ATOM 711 C C . THR A 1 89 ? 1.244 3.908 -11.910 1.00 97.50 89 THR A C 1
ATOM 713 O O . THR A 1 89 ? 0.660 4.773 -12.549 1.00 97.50 89 THR A O 1
ATOM 716 N N . VAL A 1 90 ? 2.551 3.931 -11.667 1.00 97.62 90 VAL A N 1
ATOM 717 C CA . VAL A 1 90 ? 3.433 5.020 -12.103 1.00 97.62 90 VAL A CA 1
ATOM 718 C C . VAL A 1 90 ? 4.566 4.485 -12.965 1.00 97.62 90 VAL A C 1
ATOM 720 O O . VAL A 1 90 ? 5.047 3.370 -12.765 1.00 97.62 90 VAL A O 1
ATOM 723 N N . SER A 1 91 ? 5.015 5.302 -13.913 1.00 95.31 91 SER A N 1
ATOM 724 C CA . SER A 1 91 ? 6.164 5.013 -14.782 1.00 95.31 91 SER A CA 1
ATOM 725 C C . SER A 1 91 ? 7.308 6.019 -14.624 1.00 95.31 91 SER A C 1
ATOM 727 O O . SER A 1 91 ? 8.265 5.981 -15.392 1.00 95.31 91 SER A O 1
ATOM 729 N N . SER A 1 92 ? 7.219 6.944 -13.660 1.00 96.81 92 SER A N 1
ATOM 730 C CA . SER A 1 92 ? 8.320 7.848 -13.307 1.00 96.81 92 SER A CA 1
ATOM 731 C C . SER A 1 92 ? 8.261 8.284 -11.840 1.00 96.81 92 SER A C 1
ATOM 733 O O . SER A 1 92 ? 7.190 8.307 -11.229 1.00 96.81 92 SER A O 1
ATOM 735 N N . ALA A 1 93 ? 9.407 8.671 -11.271 1.00 96.38 93 ALA A N 1
ATOM 736 C CA . ALA A 1 93 ? 9.460 9.239 -9.923 1.00 96.38 93 ALA A CA 1
ATOM 737 C C . ALA A 1 93 ? 8.701 10.579 -9.834 1.00 96.38 93 ALA A C 1
ATOM 739 O O . ALA A 1 93 ? 8.053 10.850 -8.830 1.00 96.38 93 ALA A O 1
ATOM 740 N N . ALA A 1 94 ? 8.694 11.381 -10.903 1.00 95.81 94 ALA A N 1
ATOM 741 C CA . ALA A 1 94 ? 7.901 12.609 -10.959 1.00 95.81 94 ALA A CA 1
ATOM 742 C C . ALA A 1 94 ? 6.388 12.325 -10.872 1.00 95.81 94 ALA A C 1
ATOM 744 O O . ALA A 1 94 ? 5.687 12.978 -10.106 1.00 95.81 94 ALA A O 1
ATOM 745 N N . ALA A 1 95 ? 5.899 11.301 -11.583 1.00 96.56 95 ALA A N 1
ATOM 746 C CA . ALA A 1 95 ? 4.509 10.853 -11.470 1.00 96.56 95 ALA A CA 1
ATOM 747 C C . ALA A 1 95 ? 4.182 10.386 -10.043 1.00 96.56 95 ALA A C 1
ATOM 749 O O . ALA A 1 95 ? 3.156 10.769 -9.490 1.00 96.56 95 ALA A O 1
ATOM 750 N N . LEU A 1 96 ? 5.086 9.639 -9.396 1.00 97.56 96 LEU A N 1
ATOM 751 C CA . LEU A 1 96 ? 4.928 9.261 -7.988 1.00 97.56 96 LEU A CA 1
ATOM 752 C C . LEU A 1 96 ? 4.807 10.482 -7.063 1.00 97.56 96 LEU A C 1
ATOM 754 O O . LEU A 1 96 ? 3.984 10.463 -6.151 1.00 97.56 96 LEU A O 1
ATOM 758 N N . ALA A 1 97 ? 5.604 11.529 -7.294 1.00 95.06 97 ALA A N 1
ATOM 759 C CA . ALA A 1 97 ? 5.559 12.763 -6.513 1.00 95.06 97 ALA A CA 1
ATOM 760 C C . ALA A 1 97 ? 4.182 13.436 -6.579 1.00 95.06 97 ALA A C 1
ATOM 762 O O . ALA A 1 97 ? 3.632 13.825 -5.555 1.00 95.06 97 ALA A O 1
ATOM 763 N N . THR A 1 98 ? 3.623 13.563 -7.783 1.00 93.06 98 THR A N 1
ATOM 764 C CA . THR A 1 98 ? 2.369 14.291 -8.007 1.00 93.06 98 THR A CA 1
ATOM 765 C C . THR A 1 98 ? 1.139 13.431 -7.723 1.00 93.06 98 THR A C 1
ATOM 767 O O . THR A 1 98 ? 0.257 13.827 -6.964 1.00 93.06 98 THR A O 1
ATOM 770 N N . GLU A 1 99 ? 1.070 12.239 -8.313 1.00 97.25 99 GLU A N 1
ATOM 771 C CA . GLU A 1 99 ? -0.112 11.375 -8.246 1.00 97.25 99 GLU A CA 1
ATOM 772 C C . GLU A 1 99 ? -0.200 10.629 -6.910 1.00 97.25 99 GLU A C 1
ATOM 774 O O . GLU A 1 99 ? -1.296 10.377 -6.409 1.00 97.25 99 GLU A O 1
ATOM 779 N N . GLY A 1 100 ? 0.945 10.310 -6.295 1.00 95.19 100 GLY A N 1
ATOM 780 C CA . GLY A 1 100 ? 0.995 9.615 -5.010 1.00 95.19 100 GLY A CA 1
ATOM 781 C C . GLY A 1 100 ? 0.363 10.424 -3.878 1.00 95.19 100 GLY A C 1
ATOM 782 O O . GLY A 1 100 ? -0.407 9.873 -3.091 1.00 95.19 100 GLY A O 1
ATOM 783 N N . GLU A 1 101 ? 0.641 11.729 -3.803 1.00 91.31 101 GLU A N 1
ATOM 784 C CA . GLU A 1 101 ? 0.078 12.595 -2.758 1.00 91.31 101 GLU A CA 1
ATOM 785 C C . GLU A 1 101 ? -1.426 12.795 -2.913 1.00 91.31 101 GLU A C 1
ATOM 787 O O . GLU A 1 101 ? -2.171 12.609 -1.946 1.00 91.31 101 GLU A O 1
ATOM 792 N N . ALA A 1 102 ? -1.879 13.102 -4.132 1.00 93.94 102 ALA A N 1
ATOM 793 C CA . ALA A 1 102 ? -3.300 13.243 -4.427 1.00 93.94 102 ALA A CA 1
ATOM 794 C C . ALA A 1 102 ? -4.063 11.949 -4.096 1.00 93.94 102 ALA A C 1
ATOM 796 O O . ALA A 1 102 ? -5.047 11.975 -3.356 1.00 93.94 102 ALA A O 1
ATOM 797 N N . CYS A 1 103 ? -3.548 10.799 -4.543 1.00 96.75 103 CYS A N 1
ATOM 798 C CA . CYS A 1 103 ? -4.183 9.504 -4.316 1.00 96.75 103 CYS A CA 1
ATOM 799 C C . CYS A 1 103 ? -4.256 9.136 -2.824 1.00 96.75 103 CYS A C 1
ATOM 801 O O . CYS A 1 103 ? -5.273 8.614 -2.367 1.00 96.75 103 CYS A O 1
ATOM 803 N N . MET A 1 104 ? -3.220 9.452 -2.035 1.00 94.69 104 MET A N 1
ATOM 804 C CA . MET A 1 104 ? -3.238 9.243 -0.583 1.00 94.69 104 MET A CA 1
ATOM 805 C C . MET A 1 104 ? -4.317 10.073 0.115 1.00 94.69 104 MET A C 1
ATOM 807 O O . MET A 1 104 ? -5.008 9.556 0.994 1.00 94.69 104 MET A O 1
ATOM 811 N N . LEU A 1 105 ? -4.461 11.349 -0.256 1.00 92.50 105 LEU A N 1
ATOM 812 C CA . LEU A 1 105 ? -5.482 12.229 0.315 1.00 92.50 105 LEU A CA 1
ATOM 813 C C . LEU A 1 105 ? -6.889 11.753 -0.048 1.00 92.50 105 LEU A C 1
ATOM 815 O O . LEU A 1 105 ? -7.735 11.621 0.837 1.00 92.50 105 LEU A O 1
ATOM 819 N N . GLU A 1 106 ? -7.116 11.422 -1.318 1.00 95.38 106 GLU A N 1
ATOM 820 C CA . GLU A 1 106 ? -8.394 10.889 -1.790 1.00 95.38 106 GLU A CA 1
ATOM 821 C C . GLU A 1 106 ? -8.751 9.554 -1.122 1.00 95.38 106 GLU A C 1
ATOM 823 O O . GLU A 1 106 ? -9.907 9.331 -0.760 1.00 95.38 106 GLU A O 1
ATOM 828 N N . ALA A 1 107 ? -7.773 8.660 -0.937 1.00 95.81 107 ALA A N 1
ATOM 829 C CA . ALA A 1 107 ? -7.971 7.418 -0.197 1.00 95.81 107 ALA A CA 1
ATOM 830 C C . ALA A 1 107 ? -8.372 7.722 1.249 1.00 95.81 107 ALA A C 1
ATOM 832 O O . ALA A 1 107 ? -9.381 7.219 1.732 1.00 95.81 107 ALA A O 1
ATOM 833 N N . ALA A 1 108 ? -7.633 8.593 1.934 1.00 92.25 108 ALA A N 1
ATOM 834 C CA . ALA A 1 108 ? -7.884 8.872 3.340 1.00 92.25 108 ALA A CA 1
ATOM 835 C C . ALA A 1 108 ? -9.264 9.521 3.568 1.00 92.25 108 ALA A C 1
ATOM 837 O O . ALA A 1 108 ? -9.946 9.187 4.537 1.00 92.25 108 ALA A O 1
ATOM 838 N N . GLN A 1 109 ? -9.725 10.366 2.640 1.00 93.06 109 GLN A N 1
ATOM 839 C CA . GLN A 1 109 ? -11.071 10.954 2.659 1.00 93.06 109 GLN A CA 1
ATOM 840 C C . GLN A 1 109 ? -12.188 9.928 2.405 1.00 93.06 109 GLN A C 1
ATOM 842 O O . GLN A 1 109 ? -13.276 10.075 2.957 1.00 93.06 109 GLN A O 1
ATOM 847 N N . ALA A 1 110 ? -11.922 8.876 1.624 1.00 94.50 110 ALA A N 1
ATOM 848 C CA . ALA A 1 110 ? -12.887 7.822 1.294 1.00 94.50 110 ALA A CA 1
ATOM 849 C C . ALA A 1 110 ? -13.075 6.760 2.398 1.00 94.50 110 ALA A C 1
ATOM 851 O O . ALA A 1 110 ? -13.882 5.840 2.246 1.00 94.50 110 ALA A O 1
ATOM 852 N N . THR A 1 111 ? -12.328 6.860 3.499 1.00 92.81 111 THR A N 1
ATOM 853 C CA . THR A 1 111 ? -12.489 5.984 4.670 1.00 92.81 111 THR A CA 1
ATOM 854 C C . THR A 1 111 ? -13.900 6.078 5.249 1.00 92.81 111 THR A C 1
ATOM 856 O O . THR A 1 111 ? -14.530 7.136 5.213 1.00 92.81 111 THR A O 1
ATOM 859 N N . VAL A 1 112 ? -14.385 4.968 5.812 1.00 84.69 112 VAL A N 1
ATOM 860 C CA . VAL A 1 112 ? -15.654 4.953 6.549 1.00 84.69 112 VAL A CA 1
ATOM 861 C C . VAL A 1 112 ? -15.525 5.853 7.772 1.00 84.69 112 VAL A C 1
ATOM 863 O O . VAL A 1 112 ? -14.558 5.739 8.530 1.00 84.69 112 VAL A O 1
ATOM 866 N N . ASP A 1 113 ? -16.506 6.733 7.953 1.00 82.56 113 ASP A N 1
ATOM 867 C CA . ASP A 1 113 ? -16.620 7.534 9.161 1.00 82.56 113 ASP A CA 1
ATOM 868 C C . ASP A 1 113 ? -17.150 6.646 10.289 1.00 82.56 113 ASP A C 1
ATOM 870 O O . ASP A 1 113 ? -18.327 6.286 10.323 1.00 82.56 113 ASP A O 1
ATOM 874 N N . ALA A 1 114 ? -16.238 6.208 11.149 1.00 83.94 114 ALA A N 1
ATOM 875 C CA . ALA A 1 114 ? -16.527 5.384 12.309 1.00 83.94 114 ALA A CA 1
ATOM 876 C C . ALA A 1 114 ? -15.981 6.113 13.543 1.00 83.94 114 ALA A C 1
ATOM 878 O O . ALA A 1 114 ? -14.807 6.502 13.529 1.00 83.94 114 ALA A O 1
ATOM 879 N N . PRO A 1 115 ? -16.803 6.326 14.587 1.00 83.25 115 PRO A N 1
ATOM 880 C CA . PRO A 1 115 ? -16.341 6.936 15.826 1.00 83.25 115 PRO A CA 1
ATOM 881 C C . PRO A 1 115 ? -15.118 6.195 16.369 1.00 83.25 115 PRO A C 1
ATOM 883 O O . PRO A 1 115 ? -15.060 4.973 16.289 1.00 83.25 115 PRO A O 1
ATOM 886 N N . GLU A 1 116 ? -14.147 6.940 16.900 1.00 86.12 116 GLU A N 1
ATOM 887 C CA . GLU A 1 116 ? -12.938 6.414 17.564 1.00 86.12 116 GLU A CA 1
ATOM 888 C C . GLU A 1 116 ? -11.927 5.699 16.646 1.00 86.12 116 GLU A C 1
ATOM 890 O O . GLU A 1 116 ? -10.755 5.580 17.008 1.00 86.12 116 GLU A O 1
ATOM 895 N N . HIS A 1 117 ? -12.317 5.322 15.425 1.00 92.62 117 HIS A N 1
ATOM 896 C CA . HIS A 1 117 ? -11.407 4.710 14.464 1.00 92.62 117 HIS A CA 1
ATOM 897 C C . HIS A 1 117 ? -10.381 5.713 13.929 1.00 92.62 117 HIS A C 1
ATOM 899 O O . HIS A 1 117 ? -10.689 6.828 13.492 1.00 92.62 117 HIS A O 1
ATOM 905 N N . LEU A 1 118 ? -9.136 5.258 13.837 1.00 92.25 118 LEU A N 1
ATOM 906 C CA . LEU A 1 118 ? -8.088 5.944 13.106 1.00 92.25 118 LEU A CA 1
ATOM 907 C C . LEU A 1 118 ? -8.328 5.797 11.598 1.00 92.25 118 LEU A C 1
ATOM 909 O O . LEU A 1 118 ? -8.266 4.705 11.032 1.00 92.25 118 LEU A O 1
ATOM 913 N N . ARG A 1 119 ? -8.592 6.924 10.933 1.00 93.75 119 ARG A N 1
ATOM 914 C CA . ARG A 1 119 ? -8.870 6.985 9.492 1.00 93.75 119 ARG A CA 1
ATOM 915 C C . ARG A 1 119 ? -7.572 7.041 8.693 1.00 93.75 119 ARG A C 1
ATOM 917 O O . ARG A 1 119 ? -6.827 8.022 8.783 1.00 93.75 119 ARG A O 1
ATOM 924 N N . VAL A 1 120 ? -7.306 6.001 7.902 1.00 94.88 120 VAL A N 1
ATOM 925 C CA . VAL A 1 120 ? -6.067 5.866 7.123 1.00 94.88 120 VAL A CA 1
ATOM 926 C C . VAL A 1 120 ? -6.370 5.540 5.661 1.00 94.88 120 VAL A C 1
ATOM 928 O O . VAL A 1 120 ? -7.002 4.539 5.343 1.00 94.88 120 VAL A O 1
ATOM 931 N N . GLY A 1 121 ? -5.880 6.372 4.748 1.00 96.44 121 GLY A N 1
ATOM 932 C CA . GLY A 1 121 ? -5.810 6.048 3.327 1.00 96.44 121 GLY A CA 1
ATOM 933 C C . GLY A 1 121 ? -4.565 5.223 3.037 1.00 96.44 121 GLY A C 1
ATOM 934 O O . GLY A 1 121 ? -3.470 5.610 3.447 1.00 96.44 121 GLY A O 1
ATOM 935 N N . VAL A 1 122 ? -4.720 4.112 2.324 1.00 97.25 122 VAL A N 1
ATOM 936 C CA . VAL A 1 122 ? -3.618 3.274 1.842 1.00 97.25 122 VAL A CA 1
ATOM 937 C C . VAL A 1 122 ? -3.591 3.312 0.321 1.00 97.25 122 VAL A C 1
ATOM 939 O O . VAL A 1 122 ? -4.616 3.116 -0.324 1.00 97.25 122 VAL A O 1
ATOM 942 N N . VAL A 1 123 ? -2.415 3.531 -0.262 1.00 98.25 123 VAL A N 1
ATOM 943 C CA . VAL A 1 123 ? -2.204 3.450 -1.709 1.00 98.25 123 VAL A CA 1
ATOM 944 C C . VAL A 1 123 ? -1.203 2.346 -2.008 1.00 98.25 123 VAL A C 1
ATOM 946 O O . VAL A 1 123 ? -0.072 2.374 -1.524 1.00 98.25 123 VAL A O 1
ATOM 949 N N . LEU A 1 124 ? -1.626 1.388 -2.826 1.00 98.12 124 LEU A N 1
ATOM 950 C CA . LEU A 1 124 ? -0.782 0.342 -3.390 1.00 98.12 124 LEU A CA 1
ATOM 951 C C . LEU A 1 124 ? -0.293 0.818 -4.758 1.00 98.12 124 LEU A C 1
ATOM 953 O O . LEU A 1 124 ? -1.068 0.906 -5.713 1.00 98.12 124 LEU A O 1
ATOM 957 N N . VAL A 1 125 ? 0.979 1.195 -4.832 1.00 98.44 125 VAL A N 1
ATOM 958 C CA . VAL A 1 125 ? 1.599 1.753 -6.032 1.00 98.44 125 VAL A CA 1
ATOM 959 C C . VAL A 1 125 ? 2.411 0.679 -6.739 1.00 98.44 125 VAL A C 1
ATOM 961 O O . VAL A 1 125 ? 3.410 0.205 -6.200 1.00 98.44 125 VAL A O 1
ATOM 964 N N . SER A 1 126 ? 2.029 0.336 -7.963 1.00 97.44 126 SER A N 1
ATOM 965 C CA . SER A 1 126 ? 2.841 -0.486 -8.860 1.00 97.44 126 SER A CA 1
ATOM 966 C C . SER A 1 126 ? 3.766 0.403 -9.690 1.00 97.44 126 SER A C 1
ATOM 968 O O . SER A 1 126 ? 3.326 1.390 -10.284 1.00 97.44 126 SER A O 1
ATOM 970 N N . VAL A 1 127 ? 5.051 0.058 -9.760 1.00 96.75 127 VAL A N 1
ATOM 971 C CA . VAL A 1 127 ? 6.058 0.850 -10.481 1.00 96.75 127 VAL A CA 1
ATOM 972 C C . VAL A 1 127 ? 6.463 0.134 -11.766 1.00 96.75 127 VAL A C 1
ATOM 974 O O . VAL A 1 127 ? 6.986 -0.978 -11.714 1.00 96.75 127 VAL A O 1
ATOM 977 N N . ARG A 1 128 ? 6.245 0.770 -12.922 1.00 94.69 128 ARG A N 1
ATOM 978 C CA . ARG A 1 128 ? 6.602 0.231 -14.245 1.00 94.69 128 ARG A CA 1
ATOM 979 C C . ARG A 1 128 ? 8.041 0.546 -14.648 1.00 94.69 128 ARG A C 1
ATOM 981 O O . ARG A 1 128 ? 8.600 1.574 -14.268 1.00 94.69 128 ARG A O 1
ATOM 988 N N . ALA A 1 129 ? 8.614 -0.335 -15.462 1.00 85.75 129 ALA A N 1
ATOM 989 C CA . ALA A 1 129 ? 9.861 -0.098 -16.184 1.00 85.75 129 ALA A CA 1
ATOM 990 C C . ALA A 1 129 ? 9.622 0.764 -17.453 1.00 85.75 129 ALA A C 1
ATOM 992 O O . ALA A 1 129 ? 8.503 0.767 -17.973 1.00 85.75 129 ALA A O 1
ATOM 993 N N . PRO A 1 130 ? 10.646 1.460 -17.993 1.00 82.56 130 PRO A N 1
ATOM 994 C CA . PRO A 1 130 ? 12.013 1.575 -17.480 1.00 82.56 130 PRO A CA 1
ATOM 995 C C . PRO A 1 130 ? 12.135 2.639 -16.379 1.00 82.56 130 PRO A C 1
ATOM 997 O O . PRO A 1 130 ? 11.449 3.656 -16.389 1.00 82.56 130 PRO A O 1
ATOM 1000 N N . GLY A 1 131 ? 13.036 2.424 -15.424 1.00 84.31 131 GLY A N 1
ATOM 1001 C CA . GLY A 1 131 ? 13.276 3.359 -14.328 1.00 84.31 131 GLY A CA 1
ATOM 1002 C C . GLY A 1 131 ? 14.301 2.827 -13.332 1.00 84.31 131 GLY A C 1
ATOM 1003 O O . GLY A 1 131 ? 14.641 1.645 -13.346 1.00 84.31 131 GLY A O 1
ATOM 1004 N N . VAL A 1 132 ? 14.802 3.706 -12.464 1.00 89.62 132 VAL A N 1
ATOM 1005 C CA . VAL A 1 132 ? 15.810 3.356 -11.457 1.00 89.62 132 VAL A CA 1
ATOM 1006 C C . VAL A 1 132 ? 15.134 3.275 -10.093 1.00 89.62 132 VAL A C 1
ATOM 1008 O O . VAL A 1 132 ? 14.633 4.273 -9.584 1.00 89.62 132 VAL A O 1
ATO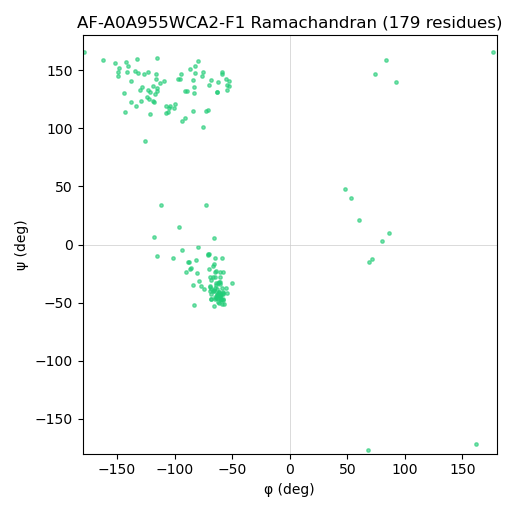M 1011 N N . ALA A 1 133 ? 15.149 2.096 -9.464 1.00 91.75 133 ALA A N 1
ATOM 1012 C CA . ALA A 1 133 ? 14.527 1.857 -8.153 1.00 91.75 133 ALA A CA 1
ATOM 1013 C C . ALA A 1 133 ? 14.933 2.889 -7.078 1.00 91.75 133 ALA A C 1
ATOM 1015 O O . ALA A 1 133 ? 14.134 3.255 -6.215 1.00 91.75 133 ALA A O 1
ATOM 1016 N N . ARG A 1 134 ? 16.175 3.390 -7.152 1.00 93.62 134 ARG A N 1
ATOM 1017 C CA . ARG A 1 134 ? 16.700 4.435 -6.265 1.00 93.62 134 ARG A CA 1
ATOM 1018 C C . ARG A 1 134 ? 15.869 5.720 -6.317 1.00 93.62 134 ARG A C 1
ATOM 1020 O O . ARG A 1 134 ? 15.583 6.273 -5.260 1.00 93.62 134 ARG A O 1
ATOM 1027 N N . ASP A 1 135 ? 15.451 6.146 -7.504 1.00 95.38 135 ASP A N 1
ATOM 1028 C CA . ASP A 1 135 ? 14.735 7.409 -7.698 1.00 95.38 135 ASP A CA 1
ATOM 1029 C C . ASP A 1 135 ? 13.340 7.332 -7.070 1.00 95.38 135 ASP A C 1
ATOM 1031 O O . ASP A 1 135 ? 12.919 8.233 -6.349 1.00 95.38 135 ASP A O 1
ATOM 1035 N N . TYR A 1 136 ? 12.650 6.202 -7.250 1.00 96.25 136 TYR A N 1
ATOM 1036 C CA . TYR A 1 136 ? 11.353 5.954 -6.618 1.00 96.25 136 TYR A CA 1
ATOM 1037 C C . TYR A 1 136 ? 11.455 5.841 -5.097 1.00 96.25 136 TYR A C 1
ATOM 1039 O O . TYR A 1 136 ? 10.599 6.371 -4.386 1.00 96.25 136 TYR A O 1
ATOM 1047 N N . ARG A 1 137 ? 12.503 5.190 -4.573 1.00 95.19 137 ARG A N 1
ATOM 1048 C CA . ARG A 1 137 ? 12.783 5.164 -3.129 1.00 95.19 137 ARG A CA 1
ATOM 1049 C C . ARG A 1 137 ? 12.964 6.580 -2.588 1.00 95.19 137 ARG A C 1
ATOM 1051 O O . ARG A 1 137 ? 12.372 6.925 -1.566 1.00 95.19 137 ARG A O 1
ATOM 1058 N N . ASP A 1 138 ? 13.816 7.370 -3.232 1.00 95.69 138 ASP A N 1
ATOM 1059 C CA . ASP A 1 138 ? 14.153 8.711 -2.761 1.00 95.69 138 ASP A CA 1
ATOM 1060 C C . ASP A 1 138 ? 12.932 9.629 -2.830 1.00 95.69 138 ASP A C 1
ATOM 1062 O O . ASP A 1 138 ? 12.656 10.331 -1.857 1.00 95.69 138 ASP A O 1
ATOM 1066 N N . GLN A 1 139 ? 12.114 9.511 -3.879 1.00 96.69 139 GLN A N 1
ATOM 1067 C CA . GLN A 1 139 ? 10.830 10.202 -3.952 1.00 96.69 139 GLN A CA 1
ATOM 1068 C C . GLN A 1 139 ? 9.859 9.750 -2.854 1.00 96.69 139 GLN A C 1
ATOM 1070 O O . GLN A 1 139 ? 9.265 10.587 -2.180 1.00 96.69 139 GLN A O 1
ATOM 1075 N N . THR A 1 140 ? 9.721 8.441 -2.617 1.00 96.44 140 THR A N 1
ATOM 1076 C CA . THR A 1 140 ? 8.838 7.889 -1.570 1.00 96.44 140 THR A CA 1
ATOM 1077 C C . THR A 1 140 ? 9.154 8.474 -0.192 1.00 96.44 140 THR A C 1
ATOM 1079 O O . THR A 1 140 ? 8.253 8.739 0.601 1.00 96.44 140 THR A O 1
ATOM 1082 N N . ARG A 1 141 ? 10.440 8.710 0.098 1.00 93.88 141 ARG A N 1
ATOM 1083 C CA . ARG A 1 141 ? 10.893 9.317 1.360 1.00 93.88 141 ARG A CA 1
ATOM 1084 C C . ARG A 1 141 ? 10.506 10.788 1.501 1.00 93.88 141 ARG A C 1
ATOM 1086 O O . ARG A 1 141 ? 10.381 11.252 2.632 1.00 93.88 141 ARG A O 1
ATOM 1093 N N . GLN A 1 142 ? 10.351 11.498 0.386 1.00 94.50 142 GLN A N 1
ATOM 1094 C CA . GLN A 1 142 ? 10.005 12.920 0.350 1.00 94.50 142 GLN A CA 1
ATOM 1095 C C . GLN A 1 142 ? 8.496 13.171 0.420 1.00 94.50 142 GLN A C 1
ATOM 1097 O O . GLN A 1 142 ? 8.096 14.264 0.807 1.00 94.50 142 GLN A O 1
ATOM 1102 N N . LEU A 1 143 ? 7.666 12.174 0.092 1.00 94.00 143 LEU A N 1
ATOM 1103 C CA . LEU A 1 143 ? 6.209 12.299 0.155 1.00 94.00 143 LEU A CA 1
ATOM 1104 C C . LEU A 1 143 ? 5.731 12.642 1.571 1.00 94.00 143 LEU A C 1
ATOM 1106 O O . LEU A 1 143 ? 6.240 12.113 2.569 1.00 94.00 143 LEU A O 1
ATOM 1110 N N . ALA A 1 144 ? 4.648 13.410 1.659 1.00 91.06 144 ALA A N 1
ATOM 1111 C CA . ALA A 1 144 ? 3.947 13.687 2.914 1.00 91.06 144 ALA A CA 1
ATOM 1112 C C . ALA A 1 144 ? 3.141 12.477 3.454 1.00 91.06 144 ALA A C 1
ATOM 1114 O O . ALA A 1 144 ? 2.074 12.641 4.040 1.00 91.06 144 ALA A O 1
ATOM 1115 N N . SER A 1 145 ? 3.603 11.238 3.267 1.00 91.25 145 SER A N 1
ATOM 1116 C CA . SER A 1 145 ? 2.958 10.058 3.857 1.00 91.25 145 SER A CA 1
ATOM 1117 C C . SER A 1 145 ? 3.251 9.939 5.360 1.00 91.25 145 SER A C 1
ATOM 1119 O O . SER A 1 145 ? 4.323 10.313 5.837 1.00 91.25 145 SER A O 1
ATOM 1121 N N . THR A 1 146 ? 2.306 9.392 6.118 1.00 92.69 146 THR A N 1
ATOM 1122 C CA . THR A 1 146 ? 2.494 9.053 7.540 1.00 92.69 146 THR A CA 1
ATOM 1123 C C . THR A 1 146 ? 3.059 7.640 7.711 1.00 92.69 146 THR A C 1
ATOM 1125 O O . THR A 1 146 ? 3.582 7.299 8.767 1.00 92.69 146 THR A O 1
ATOM 1128 N N . GLY A 1 147 ? 3.012 6.818 6.663 1.00 9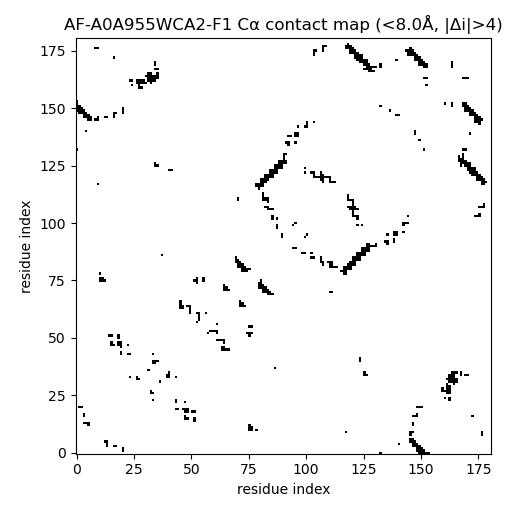5.00 147 GLY A N 1
ATOM 1129 C CA . GLY A 1 147 ? 3.727 5.550 6.560 1.00 95.00 147 GLY A CA 1
ATOM 1130 C C . GLY A 1 147 ? 4.079 5.249 5.107 1.00 95.00 147 GLY A C 1
ATOM 1131 O O . GLY A 1 147 ? 3.382 5.676 4.187 1.00 95.00 147 GLY A O 1
ATOM 1132 N N . ALA A 1 148 ? 5.189 4.564 4.876 1.00 97.00 148 ALA A N 1
ATOM 1133 C CA . ALA A 1 148 ? 5.558 4.040 3.571 1.00 97.00 148 ALA A CA 1
ATOM 1134 C C . ALA A 1 148 ? 6.380 2.756 3.707 1.00 97.00 148 ALA A C 1
ATOM 1136 O O . ALA A 1 148 ? 7.219 2.645 4.599 1.00 97.00 148 ALA A O 1
ATOM 1137 N N . ALA A 1 149 ? 6.187 1.825 2.784 1.00 97.38 149 ALA A N 1
ATOM 1138 C CA . ALA A 1 149 ? 7.071 0.696 2.541 1.00 97.38 149 ALA A CA 1
ATOM 1139 C C . ALA A 1 149 ? 7.310 0.550 1.043 1.00 97.38 149 ALA A C 1
ATOM 1141 O O . ALA A 1 149 ? 6.442 0.879 0.242 1.00 97.38 149 ALA A O 1
ATOM 1142 N N . TRP A 1 150 ? 8.476 0.054 0.652 1.00 96.88 150 TRP A N 1
ATOM 1143 C CA . TRP A 1 150 ? 8.803 -0.191 -0.747 1.00 96.88 150 TRP A CA 1
ATOM 1144 C C . TRP A 1 150 ? 9.601 -1.476 -0.907 1.00 96.88 150 TRP A C 1
ATOM 1146 O O . TRP A 1 150 ? 10.395 -1.866 -0.046 1.00 96.88 150 TRP A O 1
ATOM 1156 N N . SER A 1 151 ? 9.400 -2.114 -2.052 1.00 94.75 151 SER A N 1
ATOM 1157 C CA . SER A 1 151 ? 10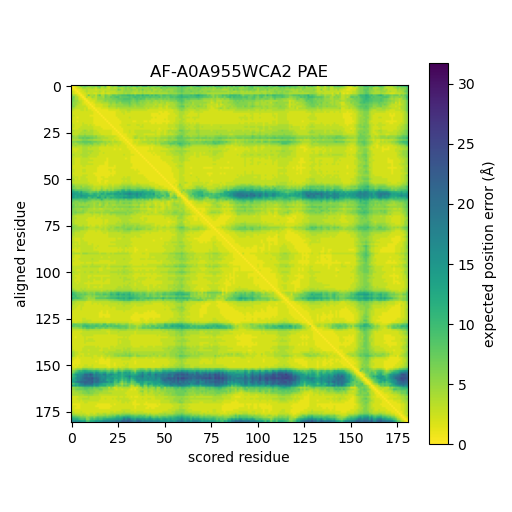.093 -3.329 -2.445 1.00 94.75 151 SER A CA 1
ATOM 1158 C C . SER A 1 151 ? 10.375 -3.284 -3.942 1.00 94.75 151 SER A C 1
ATOM 1160 O O . SER A 1 151 ? 9.459 -3.301 -4.761 1.00 94.75 151 SER A O 1
ATOM 1162 N N . PHE A 1 152 ? 11.658 -3.223 -4.284 1.00 92.06 152 PHE A N 1
ATOM 1163 C CA . PHE A 1 152 ? 12.165 -3.332 -5.648 1.00 92.06 152 PHE A CA 1
ATOM 1164 C C . PHE A 1 152 ? 13.121 -4.523 -5.677 1.00 92.06 152 PHE A C 1
ATOM 1166 O O . PHE A 1 152 ? 14.155 -4.425 -5.006 1.00 92.06 152 PHE A O 1
ATOM 1173 N N . PRO A 1 153 ? 12.819 -5.633 -6.369 1.00 81.44 153 PRO A N 1
ATOM 1174 C CA . PRO A 1 153 ? 13.754 -6.750 -6.477 1.00 81.44 153 PRO A CA 1
ATOM 1175 C C . PRO A 1 153 ? 15.099 -6.282 -7.039 1.00 81.44 153 PRO A C 1
ATOM 1177 O O . PRO A 1 153 ? 15.150 -5.374 -7.877 1.00 81.44 153 PRO A O 1
ATOM 1180 N N . SER A 1 154 ? 16.203 -6.834 -6.548 1.00 70.25 154 SER A N 1
ATOM 1181 C CA . SER A 1 154 ? 17.510 -6.584 -7.160 1.00 70.25 154 SER A CA 1
ATOM 1182 C C . SER A 1 154 ? 17.730 -7.501 -8.365 1.00 70.25 154 SER A C 1
ATOM 1184 O O . SER A 1 154 ? 17.189 -8.597 -8.444 1.00 70.25 154 SER A O 1
ATOM 1186 N N . ALA A 1 155 ? 18.552 -7.061 -9.320 1.00 61.09 155 ALA A N 1
ATOM 1187 C CA . ALA A 1 155 ? 18.933 -7.898 -10.459 1.00 61.09 155 ALA A CA 1
ATOM 1188 C C . ALA A 1 155 ? 19.804 -9.108 -10.049 1.00 61.09 155 ALA A C 1
ATOM 1190 O O . ALA A 1 155 ? 19.924 -10.060 -10.813 1.00 61.09 155 ALA A O 1
ATOM 1191 N N . GLU A 1 156 ? 20.412 -9.066 -8.857 1.00 59.69 156 GLU A N 1
ATOM 1192 C CA . GLU A 1 156 ? 21.293 -10.109 -8.307 1.00 59.69 156 GLU A CA 1
ATOM 1193 C C . GLU A 1 156 ? 20.531 -11.201 -7.538 1.00 59.69 156 GLU A C 1
ATOM 1195 O O . GLU A 1 156 ? 21.075 -12.273 -7.296 1.00 59.69 156 GLU A O 1
ATOM 1200 N N . GLU A 1 157 ? 19.269 -10.953 -7.180 1.00 59.81 157 GLU A N 1
ATOM 1201 C CA . GLU A 1 157 ? 18.424 -11.849 -6.378 1.00 59.81 157 GLU A CA 1
ATOM 1202 C C . GLU A 1 157 ? 17.998 -13.137 -7.122 1.00 59.81 157 GLU A C 1
ATOM 1204 O O . GLU A 1 157 ? 17.480 -14.068 -6.510 1.00 59.81 157 GLU A O 1
ATOM 1209 N N . GLY A 1 158 ? 18.269 -13.244 -8.428 1.00 50.94 158 GLY A N 1
ATOM 1210 C CA . GLY A 1 158 ? 17.951 -14.433 -9.220 1.00 50.94 158 GLY A CA 1
ATOM 1211 C C . GLY A 1 158 ? 16.439 -14.662 -9.416 1.00 50.94 158 GLY A C 1
ATOM 1212 O O . GLY A 1 158 ? 15.609 -13.851 -9.006 1.00 50.94 158 GLY A O 1
ATOM 1213 N N . PRO A 1 159 ? 16.043 -15.767 -10.076 1.00 53.44 159 PRO A N 1
ATOM 1214 C CA . PRO A 1 159 ? 14.643 -16.053 -10.415 1.00 53.44 159 PRO A CA 1
ATOM 1215 C C . PRO A 1 159 ? 13.727 -16.282 -9.195 1.00 53.44 159 PRO A C 1
ATOM 1217 O O . PRO A 1 159 ? 12.508 -16.280 -9.341 1.00 53.44 159 PRO A O 1
ATOM 122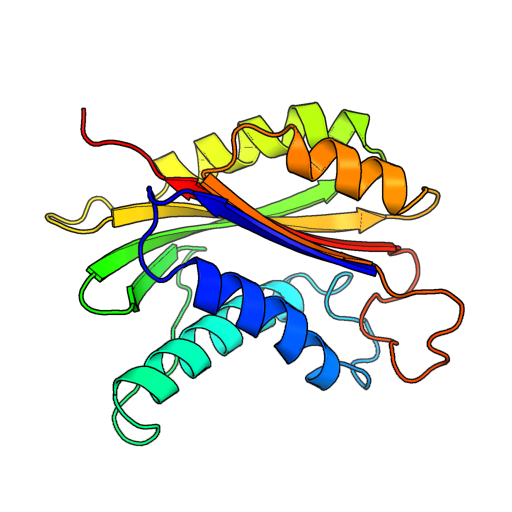0 N N . GLU A 1 160 ? 14.287 -16.442 -7.992 1.00 55.09 160 GLU A N 1
ATOM 1221 C CA . GLU A 1 160 ? 13.551 -16.648 -6.735 1.00 55.09 160 GLU A CA 1
ATOM 1222 C C . GLU A 1 160 ? 12.808 -15.392 -6.239 1.00 55.09 160 GLU A C 1
ATOM 1224 O O . GLU A 1 160 ? 11.998 -15.478 -5.322 1.00 55.09 160 GLU A O 1
ATOM 1229 N N . TYR A 1 161 ? 13.026 -14.226 -6.855 1.00 60.09 161 TYR A N 1
ATOM 1230 C CA . TYR A 1 161 ? 12.363 -12.962 -6.501 1.00 60.09 161 TYR A CA 1
ATOM 1231 C C . TYR A 1 161 ? 11.390 -12.488 -7.599 1.00 60.09 161 TYR A C 1
ATOM 1233 O O . TYR A 1 161 ? 11.175 -11.293 -7.803 1.00 60.09 161 TYR A O 1
ATOM 1241 N N . GLY A 1 162 ? 10.749 -13.445 -8.285 1.00 67.19 162 GLY A N 1
ATOM 1242 C CA . GLY A 1 162 ? 9.812 -13.247 -9.403 1.00 67.19 162 GLY A CA 1
ATOM 1243 C C . GLY A 1 162 ? 8.490 -12.534 -9.081 1.00 67.19 162 GLY A C 1
ATOM 1244 O O . GLY A 1 162 ? 7.642 -12.395 -9.959 1.00 67.19 162 GLY A O 1
ATOM 1245 N N . TYR A 1 163 ? 8.296 -12.029 -7.860 1.00 82.88 163 TYR A N 1
ATOM 1246 C CA . TYR A 1 163 ? 7.040 -11.384 -7.478 1.00 82.88 163 TYR A CA 1
ATOM 1247 C C . TYR A 1 163 ? 6.822 -10.016 -8.143 1.00 82.88 163 TYR A C 1
ATOM 1249 O O . TYR A 1 163 ? 5.735 -9.470 -7.998 1.00 82.88 163 TYR A O 1
ATOM 1257 N N . SER A 1 164 ? 7.777 -9.416 -8.867 1.00 86.69 164 SER A N 1
ATOM 1258 C CA . SER A 1 164 ? 7.497 -8.136 -9.539 1.00 86.69 164 SER A CA 1
ATOM 1259 C C . SER A 1 164 ? 6.523 -8.264 -10.703 1.00 86.69 164 SER A C 1
ATOM 1261 O O . SER A 1 164 ? 5.661 -7.402 -10.860 1.00 86.69 164 SER A O 1
ATOM 1263 N N . GLY A 1 165 ? 6.654 -9.334 -11.489 1.00 87.19 165 GLY A N 1
ATOM 1264 C CA . GLY A 1 165 ? 5.974 -9.474 -12.772 1.00 87.19 165 GLY A CA 1
ATOM 1265 C C . GLY A 1 165 ? 6.706 -8.781 -13.923 1.00 87.19 165 GLY A C 1
ATOM 1266 O O . GLY A 1 165 ? 7.533 -7.884 -13.725 1.00 87.19 165 GLY A O 1
ATOM 1267 N N . GLU A 1 166 ? 6.404 -9.210 -15.147 1.00 87.31 166 GLU A N 1
ATOM 1268 C CA . GLU A 1 166 ? 6.998 -8.662 -16.369 1.00 87.31 166 GLU A CA 1
ATOM 1269 C C . GLU A 1 166 ? 6.639 -7.178 -16.555 1.00 87.31 166 GLU A C 1
ATOM 1271 O O . GLU A 1 166 ? 5.479 -6.782 -16.457 1.00 87.31 166 GLU A O 1
ATOM 1276 N N . GLY A 1 167 ? 7.637 -6.336 -16.841 1.00 89.88 167 GLY A N 1
ATOM 1277 C CA . GLY A 1 167 ? 7.439 -4.898 -17.074 1.00 89.88 167 GLY A CA 1
ATOM 1278 C C . GLY A 1 167 ? 7.303 -4.042 -15.806 1.00 89.88 167 GLY A C 1
ATOM 1279 O O . GLY A 1 167 ? 7.135 -2.822 -15.912 1.00 89.88 167 GLY A O 1
ATOM 1280 N N . TYR A 1 168 ? 7.426 -4.638 -14.617 1.00 92.38 168 TYR A N 1
ATOM 1281 C CA . TYR A 1 168 ? 7.360 -3.942 -13.331 1.00 92.38 168 TYR A CA 1
ATOM 1282 C C . TYR A 1 168 ? 8.709 -3.966 -12.605 1.00 92.38 168 TYR A C 1
ATOM 1284 O O . TYR A 1 168 ? 9.414 -4.971 -12.583 1.00 92.38 168 TYR A O 1
ATOM 1292 N N . LEU A 1 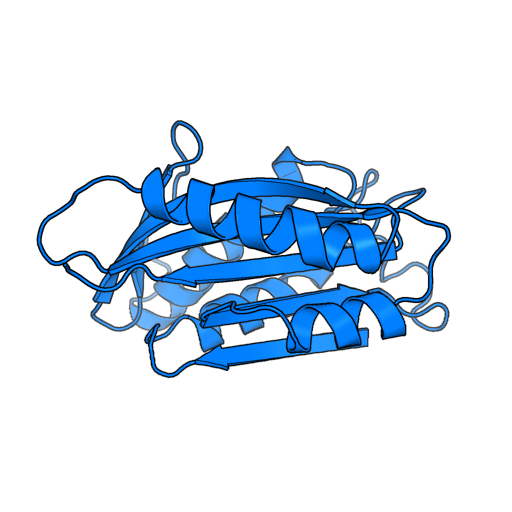169 ? 9.063 -2.837 -11.991 1.00 91.50 169 LEU A N 1
ATOM 1293 C CA . LEU A 1 169 ? 10.286 -2.667 -11.200 1.00 91.50 169 LEU A CA 1
ATOM 1294 C C . LEU A 1 169 ? 10.089 -3.004 -9.724 1.00 91.50 169 LEU A C 1
ATOM 1296 O O . LEU A 1 169 ? 11.060 -3.249 -9.014 1.00 91.50 169 LEU A O 1
ATOM 1300 N N . GLY A 1 170 ? 8.856 -2.920 -9.229 1.00 93.94 170 GLY A N 1
ATOM 1301 C CA . GLY A 1 170 ? 8.585 -3.010 -7.805 1.00 93.94 170 GLY A CA 1
ATOM 1302 C C . GLY A 1 170 ? 7.223 -2.457 -7.412 1.00 93.94 170 GLY A C 1
ATOM 1303 O O . GLY A 1 170 ? 6.409 -2.077 -8.261 1.00 93.94 170 GLY A O 1
ATOM 1304 N N . GLY A 1 171 ? 7.016 -2.373 -6.104 1.00 95.94 171 GLY A N 1
ATOM 1305 C CA . GLY A 1 171 ? 5.815 -1.816 -5.507 1.00 95.94 171 GLY A CA 1
ATOM 1306 C C . GLY A 1 171 ? 6.116 -0.980 -4.273 1.00 95.94 171 GLY A C 1
ATOM 1307 O O . GLY A 1 171 ? 7.125 -1.169 -3.585 1.00 95.94 171 GLY A O 1
ATOM 1308 N N . ILE A 1 172 ? 5.222 -0.037 -4.001 1.00 97.88 172 ILE A N 1
ATOM 1309 C CA . ILE A 1 172 ? 5.274 0.860 -2.850 1.00 97.88 172 ILE A CA 1
ATOM 1310 C C . ILE A 1 172 ? 3.905 0.817 -2.176 1.00 97.88 172 ILE A C 1
ATOM 1312 O O . ILE A 1 172 ? 2.878 0.928 -2.837 1.00 97.88 172 ILE A O 1
ATOM 1316 N N . LEU A 1 173 ? 3.885 0.678 -0.860 1.00 98.06 173 LEU A N 1
ATOM 1317 C CA . LEU A 1 173 ? 2.704 0.862 -0.032 1.00 98.06 173 LEU A CA 1
ATOM 1318 C C . LEU A 1 173 ? 2.845 2.218 0.654 1.00 98.06 173 LEU A C 1
ATOM 1320 O O . LEU A 1 173 ? 3.795 2.439 1.403 1.00 98.06 173 LEU A O 1
ATOM 1324 N N . LEU A 1 174 ? 1.910 3.127 0.404 1.00 97.69 174 LEU A N 1
ATOM 1325 C CA . LEU A 1 174 ? 1.840 4.430 1.057 1.00 97.69 174 LEU A CA 1
ATOM 1326 C C . LEU A 1 174 ? 0.651 4.470 2.014 1.00 97.69 174 LEU A C 1
ATOM 1328 O O . LEU A 1 174 ? -0.420 3.969 1.685 1.00 97.69 174 LEU A O 1
ATOM 1332 N N . ALA A 1 175 ? 0.821 5.094 3.173 1.00 96.25 175 ALA A N 1
ATOM 1333 C CA . ALA A 1 175 ? -0.235 5.296 4.154 1.00 96.25 175 ALA A CA 1
ATOM 1334 C C . ALA A 1 175 ? -0.309 6.771 4.564 1.00 96.25 175 ALA A C 1
ATOM 1336 O O . ALA A 1 175 ? 0.719 7.400 4.838 1.00 96.25 175 ALA A O 1
ATOM 1337 N N . ARG A 1 176 ? -1.526 7.312 4.643 1.00 95.06 176 ARG A N 1
ATOM 1338 C CA . ARG A 1 176 ? -1.815 8.679 5.088 1.00 95.06 176 ARG A CA 1
ATOM 1339 C C . ARG A 1 176 ? -2.963 8.670 6.088 1.00 95.06 176 ARG A C 1
ATOM 1341 O O . ARG A 1 176 ? -4.075 8.279 5.750 1.00 95.06 176 ARG A O 1
ATOM 1348 N N . ARG A 1 177 ? -2.706 9.135 7.308 1.00 92.50 177 ARG A N 1
ATOM 1349 C CA . ARG A 1 177 ? -3.747 9.382 8.312 1.00 92.50 177 ARG A CA 1
ATOM 1350 C C . ARG A 1 177 ? -4.376 10.761 8.109 1.00 92.50 177 ARG A C 1
ATOM 1352 O O . ARG A 1 177 ? -3.668 11.721 7.805 1.00 92.50 177 ARG A O 1
ATOM 1359 N N . LEU A 1 178 ? -5.691 10.861 8.310 1.00 84.75 178 LEU A N 1
ATOM 1360 C CA . LEU A 1 178 ? -6.355 12.145 8.546 1.00 84.75 178 LEU A CA 1
ATOM 1361 C C . LEU A 1 178 ? -6.403 12.416 10.049 1.00 84.75 178 LEU A C 1
ATOM 1363 O O . LEU A 1 178 ? -6.773 11.543 10.839 1.00 84.75 178 LEU A O 1
ATOM 1367 N N . LEU A 1 179 ? -6.009 13.623 10.443 1.00 77.06 179 LEU A N 1
ATOM 1368 C CA . LEU A 1 179 ? -6.226 14.089 11.806 1.00 77.06 179 LEU A CA 1
ATOM 1369 C C . LEU A 1 179 ? -7.707 14.470 11.968 1.00 77.06 179 LEU A C 1
ATOM 1371 O O . LEU A 1 179 ? -8.296 14.965 11.003 1.00 77.06 179 LEU A O 1
ATOM 1375 N N . PRO A 1 180 ? -8.311 14.239 13.148 1.00 68.94 180 PRO A N 1
ATOM 1376 C CA . PRO A 1 180 ? -9.633 14.774 13.451 1.00 68.94 180 PRO A CA 1
ATOM 1377 C C . PRO A 1 180 ? -9.627 16.293 13.253 1.00 68.94 180 PRO A C 1
ATOM 1379 O O . PRO A 1 180 ? -8.685 16.959 13.689 1.00 68.94 180 PRO A O 1
ATOM 1382 N N . THR A 1 181 ? -10.640 16.812 12.562 1.00 59.84 181 THR A N 1
ATOM 1383 C CA . THR A 1 181 ? -10.913 18.255 12.466 1.00 59.84 181 THR A CA 1
ATOM 1384 C C . THR A 1 181 ? -11.481 18.797 13.761 1.00 59.84 181 THR A C 1
ATOM 1386 O O . THR A 1 181 ? -12.322 18.079 14.347 1.00 59.84 181 THR A O 1
#